Protein AF-B9G0U2-F1 (afdb_monomer)

Radius of gyration: 27.5 Å; Cα contacts (8 Å, |Δi|>4): 339; chains: 1; bounding box: 56×50×68 Å

Secondary structure (DSSP, 8-state):
----EEEEEEEEEEEEEE---TTT---SSS-----TT--EEEEEEE---SS-SEEEEEEEEEETTSPPPPPPPPEEEESS--EEEEEEEEEHHHIIIII-BTTEEEEEEEEEEEEEE--SS------------HHHHHHHHHHH-TT--EEEEETTEEEEE-HHHHHHH-HHHHHHHHSTTS-SS----EEEE-S--HHHHHHHHHHHHHS-PPP--TT-HHHHHHHHHHHHHHTT-

Nearest PDB structures (foldseek):
  8dwu-assembly1_A  TM=4.425E-01  e=3.456E-15  Homo sapiens
  8dwt-assembly1_B  TM=4.262E-01  e=6.321E-15  Homo sapiens
  8dwv-assembly1_E  TM=3.886E-01  e=3.671E-15  Homo sapiens
  8dws-assembly1_A  TM=3.844E-01  e=6.321E-15  Homo sapiens
  8h33-assembly1_B  TM=7.381E-01  e=9.567E-06  Homo sapiens

Solvent-accessible surface area (backbone atoms only — not comparable to full-atom values): 14081 Å² total; per-residue (Å²): 135,82,61,80,44,74,43,78,50,77,49,75,47,78,50,70,41,65,64,68,47,96,88,62,75,58,55,86,64,90,74,49,66,51,60,99,85,52,68,26,43,24,48,63,52,69,62,89,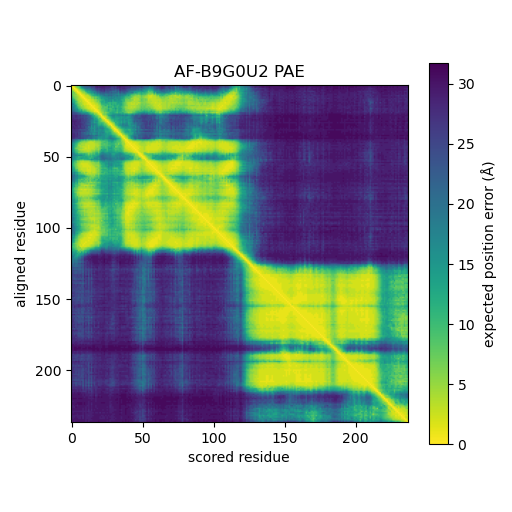64,92,84,58,75,66,46,43,32,25,42,29,49,25,48,52,97,50,76,63,50,71,75,48,6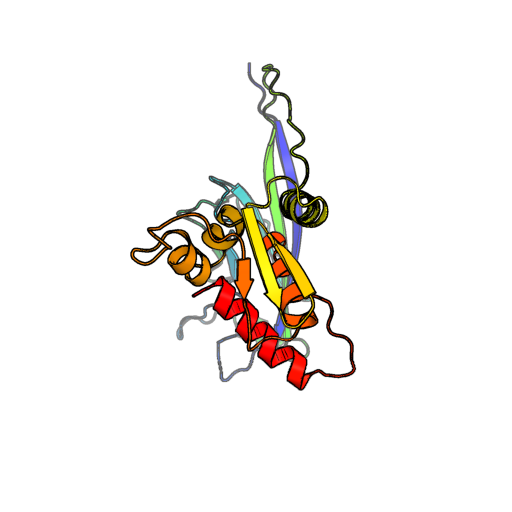9,76,41,73,34,25,86,89,42,38,67,52,70,35,75,72,64,42,50,45,71,54,43,65,75,73,34,49,56,94,50,24,44,41,40,37,39,43,37,40,34,61,41,79,44,83,65,58,102,62,93,69,74,81,71,81,76,73,77,93,52,63,41,59,53,38,43,50,43,54,74,67,49,69,80,46,66,33,32,36,36,26,83,93,46,76,45,64,37,41,61,68,61,46,29,75,40,10,48,53,46,24,42,58,70,71,31,99,79,21,74,89,76,72,84,76,40,68,44,81,42,87,92,52,56,57,73,57,50,51,43,41,53,47,24,68,44,44,78,46,75,76,81,84,64,97,83,47,72,74,67,56,52,55,57,53,51,51,43,53,43,55,45,68,78

Structure (mmCIF, N/CA/C/O backbone):
data_AF-B9G0U2-F1
#
_entry.id   AF-B9G0U2-F1
#
loop_
_atom_site.group_PDB
_atom_site.id
_atom_site.type_symbol
_atom_site.label_atom_id
_atom_site.label_alt_id
_atom_site.label_comp_id
_atom_site.label_asym_id
_atom_site.label_entity_id
_atom_site.label_seq_id
_atom_site.pdbx_PDB_ins_code
_atom_site.Cartn_x
_atom_site.Cartn_y
_atom_site.Cartn_z
_atom_site.occupancy
_atom_site.B_iso_or_equiv
_atom_site.auth_seq_id
_atom_site.auth_comp_id
_atom_site.auth_asym_id
_atom_site.auth_atom_id
_atom_site.pdbx_PDB_model_num
ATOM 1 N N . MET A 1 1 ? 14.220 25.661 31.077 1.00 32.50 1 MET A N 1
ATOM 2 C CA . MET A 1 1 ? 13.179 24.789 31.660 1.00 32.50 1 MET A CA 1
ATOM 3 C C . MET A 1 1 ? 12.309 24.313 30.510 1.00 32.50 1 MET A C 1
ATOM 5 O O . MET A 1 1 ? 11.662 25.145 29.893 1.00 32.50 1 MET A O 1
ATOM 9 N N . SER A 1 2 ? 12.423 23.039 30.129 1.00 34.69 2 SER A N 1
ATOM 10 C CA . SER A 1 2 ? 11.696 22.472 28.985 1.00 34.69 2 SER A CA 1
ATOM 11 C C . SER A 1 2 ? 10.289 22.098 29.443 1.00 34.69 2 SER A C 1
ATOM 13 O O . SER A 1 2 ? 10.142 21.243 30.313 1.00 34.69 2 SER A O 1
ATOM 15 N N . THR A 1 3 ? 9.263 22.767 28.926 1.00 41.44 3 THR A N 1
ATOM 16 C CA . THR A 1 3 ? 7.869 22.411 29.193 1.00 41.44 3 THR A CA 1
ATOM 17 C C . THR A 1 3 ? 7.425 21.406 28.134 1.00 41.44 3 THR A C 1
ATOM 19 O O . THR A 1 3 ? 7.101 21.768 27.006 1.00 41.44 3 THR A O 1
ATOM 22 N N . HIS A 1 4 ? 7.443 20.117 28.480 1.00 44.31 4 HIS A N 1
ATOM 23 C CA . HIS A 1 4 ? 6.823 19.085 27.650 1.00 44.31 4 HIS A CA 1
ATOM 24 C C . HIS A 1 4 ? 5.314 19.335 27.620 1.00 44.31 4 HIS A C 1
ATOM 26 O O . HIS A 1 4 ? 4.658 19.298 28.661 1.00 44.31 4 HIS A O 1
ATOM 32 N N . SER A 1 5 ? 4.769 19.618 26.439 1.00 51.50 5 SER A N 1
ATOM 33 C CA . SER A 1 5 ? 3.325 19.676 26.238 1.00 51.50 5 SER A CA 1
ATOM 34 C C . SER A 1 5 ? 2.882 18.349 25.630 1.00 51.50 5 SER A C 1
ATOM 36 O O . SER A 1 5 ? 3.479 17.859 24.674 1.00 51.50 5 SER A O 1
ATOM 38 N N . THR A 1 6 ? 1.876 17.725 26.229 1.00 62.97 6 THR A N 1
ATOM 39 C CA . THR A 1 6 ? 1.258 16.500 25.720 1.00 62.97 6 THR A CA 1
ATOM 40 C C . THR A 1 6 ? -0.147 16.836 25.245 1.00 62.97 6 THR A C 1
ATOM 42 O O . THR A 1 6 ? -0.883 17.553 25.921 1.00 62.97 6 THR A O 1
ATOM 45 N N . GLU A 1 7 ? -0.511 16.344 24.065 1.00 78.31 7 GLU A N 1
ATOM 46 C CA . GLU A 1 7 ? -1.864 16.437 23.523 1.00 78.31 7 GLU A CA 1
ATOM 47 C C . GLU A 1 7 ? -2.507 15.048 23.555 1.00 78.31 7 GLU A C 1
ATOM 49 O O . GLU A 1 7 ? -1.841 14.045 23.302 1.00 78.31 7 GLU A O 1
ATOM 54 N N . LEU A 1 8 ? -3.801 14.973 23.873 1.00 80.56 8 LEU A N 1
ATOM 55 C CA . LEU A 1 8 ? -4.559 13.725 23.820 1.00 80.56 8 LEU A CA 1
ATOM 56 C C . LEU A 1 8 ? -5.381 13.672 22.537 1.00 80.56 8 LEU A C 1
ATOM 58 O O . LEU A 1 8 ? -6.284 14.485 22.339 1.00 80.56 8 LEU A O 1
ATOM 62 N N . VAL A 1 9 ? -5.105 12.676 21.700 1.00 83.69 9 VAL A N 1
ATOM 63 C CA . VAL A 1 9 ? -5.902 12.382 20.507 1.00 83.69 9 VAL A CA 1
ATOM 64 C C . VAL A 1 9 ? -6.926 11.308 20.855 1.00 83.69 9 VAL A C 1
ATOM 66 O O . VAL A 1 9 ? -6.566 10.251 21.371 1.00 83.69 9 VAL A O 1
ATOM 69 N N . LYS A 1 10 ? -8.202 11.580 20.573 1.00 85.81 10 LYS A N 1
ATOM 70 C CA . LYS A 1 10 ? -9.321 10.666 20.836 1.00 85.81 10 LYS A CA 1
ATOM 71 C C . LYS A 1 10 ? -9.708 9.911 19.572 1.00 85.81 10 LYS A C 1
ATOM 73 O O . LYS A 1 10 ? -9.816 10.513 18.507 1.00 85.81 10 LYS A O 1
ATOM 78 N N . GLY A 1 11 ? -9.971 8.621 19.712 1.00 83.38 11 GLY A N 1
ATOM 79 C CA . GLY A 1 11 ? -10.574 7.777 18.687 1.00 83.38 11 GLY A CA 1
ATOM 80 C C . GLY A 1 11 ? -11.630 6.863 19.297 1.00 83.38 11 GLY A C 1
ATOM 81 O O . GLY A 1 11 ? -11.613 6.606 20.500 1.00 83.38 11 GLY A O 1
ATOM 82 N N . SER A 1 12 ? -12.547 6.372 18.470 1.00 83.44 12 SER A N 1
ATOM 83 C CA . SER A 1 12 ? -13.528 5.361 18.862 1.00 83.44 12 SER A CA 1
ATOM 84 C C . SER A 1 12 ? -13.627 4.320 17.755 1.00 83.44 12 SER A C 1
ATOM 86 O O . SER A 1 12 ? -13.602 4.677 16.577 1.00 83.44 12 SER A O 1
ATOM 88 N N . HIS A 1 13 ? -13.663 3.048 18.133 1.00 81.88 13 HIS A N 1
ATOM 89 C CA . HIS A 1 13 ? -13.805 1.915 17.225 1.00 81.88 13 HIS A CA 1
ATOM 90 C C . HIS A 1 13 ? -14.981 1.062 17.676 1.00 81.88 13 HIS A C 1
ATOM 92 O O . HIS A 1 13 ? -15.143 0.803 18.866 1.00 81.88 13 HIS A O 1
ATOM 98 N N . GLU A 1 14 ? -15.778 0.603 16.723 1.00 83.25 14 GLU A N 1
ATOM 99 C CA . GLU A 1 14 ? -16.877 -0.325 16.951 1.00 83.25 14 GLU A CA 1
ATOM 100 C C . GLU A 1 14 ? -16.588 -1.613 16.190 1.00 83.25 14 GLU A C 1
ATOM 102 O O . GLU A 1 14 ? -16.164 -1.578 15.033 1.00 83.25 14 GLU A O 1
ATOM 107 N N . PHE A 1 15 ? -16.808 -2.749 16.840 1.00 77.19 15 PHE A N 1
ATOM 108 C CA . PHE A 1 15 ? -16.766 -4.048 16.189 1.00 77.19 15 PHE A CA 1
ATOM 109 C C . PHE A 1 15 ? -17.916 -4.922 16.676 1.00 77.19 15 PHE A C 1
ATOM 111 O O . PHE A 1 15 ? -18.341 -4.839 17.828 1.00 77.19 15 PHE A O 1
ATOM 118 N N . THR A 1 16 ? -18.421 -5.767 15.781 1.00 77.56 16 THR A N 1
ATOM 119 C CA . THR A 1 16 ? -19.523 -6.685 16.070 1.00 77.56 16 THR A CA 1
ATOM 120 C C . THR A 1 16 ? -19.081 -8.108 15.784 1.00 77.56 16 THR A C 1
ATOM 122 O O . THR A 1 16 ? -18.629 -8.415 14.681 1.00 77.56 16 THR A O 1
ATOM 125 N N . VAL A 1 17 ? -19.225 -8.977 16.780 1.00 75.44 17 VAL A N 1
ATOM 126 C CA . VAL A 1 17 ? -19.021 -10.418 16.647 1.00 75.44 17 VAL A CA 1
ATOM 127 C C . VAL A 1 17 ? -20.383 -11.049 16.394 1.00 75.44 17 VAL A C 1
ATOM 129 O O . VAL A 1 17 ? -21.215 -11.106 17.297 1.00 75.44 17 VAL A O 1
ATOM 132 N N . ALA A 1 18 ? -20.618 -11.480 15.155 1.00 69.69 18 ALA A N 1
ATOM 133 C CA . ALA A 1 18 ? -21.840 -12.173 14.764 1.00 69.69 18 ALA A CA 1
ATOM 134 C C . ALA A 1 18 ? -21.711 -13.684 14.992 1.00 69.69 18 ALA A C 1
ATOM 136 O O . ALA A 1 18 ? -20.651 -14.263 14.739 1.00 69.69 18 ALA A O 1
ATOM 137 N N . GLY A 1 19 ? -22.798 -14.324 15.420 1.00 64.31 19 GLY A N 1
ATOM 138 C CA . GLY A 1 19 ? -22.833 -15.770 15.619 1.00 64.31 19 GLY A CA 1
ATOM 139 C C . GLY A 1 19 ? -22.091 -16.211 16.877 1.00 64.31 19 GLY A C 1
ATOM 140 O O . GLY A 1 19 ? -21.363 -17.208 16.833 1.00 64.31 19 GLY A O 1
ATOM 141 N N . TYR A 1 20 ? -22.227 -15.463 17.978 1.00 65.69 20 TYR A N 1
ATOM 142 C CA . TYR A 1 20 ? -21.654 -15.819 19.281 1.00 65.69 20 TYR A CA 1
ATOM 143 C C . TYR A 1 20 ? -22.416 -17.024 19.876 1.00 65.69 20 TYR A C 1
ATOM 145 O O . TYR A 1 20 ? -23.152 -16.925 20.848 1.00 65.69 20 TYR A O 1
ATOM 153 N N . SER A 1 21 ? -22.273 -18.193 19.242 1.00 52.66 21 SER A N 1
ATOM 154 C CA . SER A 1 21 ? -23.074 -19.384 19.529 1.00 52.66 21 SER A CA 1
ATOM 155 C C . SER A 1 21 ? -22.502 -20.222 20.680 1.00 52.66 21 SER A C 1
ATOM 157 O O . SER A 1 21 ? -21.318 -20.585 20.677 1.00 52.66 21 SER A O 1
ATOM 159 N N . LEU A 1 22 ? -23.400 -20.630 21.591 1.00 48.19 22 LEU A N 1
ATOM 160 C CA . LEU A 1 22 ? -23.216 -21.512 22.762 1.00 48.19 22 LEU A CA 1
ATOM 161 C C . LEU A 1 22 ? -22.364 -22.778 22.521 1.00 48.19 22 LEU A C 1
ATOM 163 O O . LEU A 1 22 ? -21.827 -23.345 23.469 1.00 48.19 22 LEU A O 1
ATOM 167 N N . GLN A 1 23 ? -22.230 -23.249 21.275 1.00 46.06 23 GLN A N 1
ATOM 168 C CA . GLN A 1 23 ? -21.490 -24.477 20.953 1.00 46.06 23 GLN A CA 1
ATOM 169 C C . GLN A 1 23 ? -20.036 -24.271 20.524 1.00 46.06 23 GLN A C 1
ATOM 171 O O . GLN A 1 23 ? -19.293 -25.250 20.478 1.00 46.06 23 GLN A O 1
ATOM 176 N N . LYS A 1 24 ? -19.613 -23.048 20.179 1.00 49.66 24 LYS A N 1
ATOM 177 C CA . LYS A 1 24 ? -18.297 -22.857 19.547 1.00 49.66 24 LYS A CA 1
ATOM 178 C C . LYS A 1 24 ? -17.281 -22.075 20.362 1.00 49.66 24 LYS A C 1
ATOM 180 O O . LYS A 1 24 ? -16.109 -22.225 20.041 1.00 49.66 24 LYS A O 1
ATOM 185 N N . ARG A 1 25 ? -17.679 -21.293 21.383 1.00 50.59 25 ARG A N 1
ATOM 186 C CA . ARG A 1 25 ? -16.778 -20.477 22.245 1.00 50.59 25 ARG A CA 1
ATOM 187 C C . ARG A 1 25 ? -15.641 -19.752 21.484 1.00 50.59 25 ARG A C 1
ATOM 189 O O . ARG A 1 25 ? -14.618 -19.411 22.055 1.00 50.59 25 ARG A O 1
ATOM 196 N N . ASN A 1 26 ? -15.825 -19.525 20.186 1.00 46.59 26 ASN A N 1
ATOM 197 C CA . ASN A 1 26 ? -14.850 -18.992 19.248 1.00 46.59 26 ASN A CA 1
ATOM 198 C C . ASN A 1 26 ? -15.639 -18.118 18.281 1.00 46.59 26 ASN A C 1
ATOM 200 O O . ASN A 1 26 ? -16.288 -18.621 17.361 1.00 46.59 26 ASN A O 1
ATOM 204 N N . GLY A 1 27 ? -15.605 -16.808 18.518 1.00 43.38 27 GLY A N 1
ATOM 205 C CA . GLY A 1 27 ? -16.010 -15.836 17.514 1.00 43.38 27 GLY A CA 1
ATOM 206 C C . GLY A 1 27 ? -14.967 -15.804 16.398 1.00 43.38 27 GLY A C 1
ATOM 207 O O . GLY A 1 27 ? -13.767 -15.717 16.655 1.00 43.38 27 GLY A O 1
ATOM 208 N N . THR A 1 28 ? -15.402 -15.903 15.146 1.00 35.72 28 THR A N 1
ATOM 209 C CA . THR A 1 28 ? -14.543 -15.653 13.984 1.00 35.72 28 THR A CA 1
ATOM 210 C C . THR A 1 28 ? -14.300 -14.149 13.840 1.00 35.72 28 THR A C 1
ATOM 212 O O . THR A 1 28 ? -15.222 -13.413 13.503 1.00 35.72 28 THR A O 1
ATOM 215 N N . GLY A 1 29 ? -13.058 -13.708 14.075 1.00 41.84 29 GLY A N 1
ATOM 216 C CA . GLY A 1 29 ? -12.606 -12.315 13.924 1.00 41.84 29 GLY A CA 1
ATOM 217 C C . GLY A 1 29 ? -11.961 -11.749 15.197 1.00 41.84 29 GLY A C 1
ATOM 218 O O . GLY A 1 29 ? -12.357 -12.127 16.291 1.00 41.84 29 GLY A O 1
ATOM 219 N N . HIS A 1 30 ? -10.934 -10.901 15.020 1.00 38.81 30 HIS A N 1
ATOM 220 C CA . HIS A 1 30 ? -10.095 -10.215 16.028 1.00 38.81 30 HIS A CA 1
ATOM 221 C C . HIS A 1 30 ? -10.324 -10.631 17.503 1.00 38.81 30 HIS A C 1
ATOM 223 O O . HIS A 1 30 ? -11.176 -10.109 18.210 1.00 38.81 30 HIS A O 1
ATOM 229 N N . PHE A 1 31 ? -9.516 -11.618 17.900 1.00 41.19 31 PHE A N 1
ATOM 230 C CA . PHE A 1 31 ? -9.420 -12.386 19.146 1.00 41.19 31 PHE A CA 1
ATOM 231 C C . PHE A 1 31 ? -10.201 -11.910 20.391 1.00 41.19 31 PHE A C 1
ATOM 233 O O . PHE A 1 31 ? -9.720 -11.098 21.180 1.00 41.19 31 PHE A O 1
ATOM 240 N N . VAL A 1 32 ? -11.312 -12.596 20.674 1.00 45.38 32 VAL A N 1
ATOM 241 C CA . VAL A 1 32 ? -11.760 -12.898 22.045 1.00 45.38 32 VAL A CA 1
ATOM 242 C C . VAL A 1 32 ? -11.302 -14.327 22.341 1.00 45.38 32 VAL A C 1
ATOM 244 O O . VAL A 1 32 ? -11.826 -15.264 21.743 1.00 45.38 32 VAL A O 1
ATOM 247 N N . SER A 1 33 ? -10.295 -14.518 23.201 1.00 43.94 33 SER A N 1
ATOM 248 C CA . SER A 1 33 ? -9.899 -15.860 23.646 1.00 43.94 33 SER A CA 1
ATOM 249 C C . SER A 1 33 ? -10.574 -16.184 24.977 1.00 43.94 33 SER A C 1
ATOM 251 O O . SER A 1 33 ? -10.431 -15.461 25.961 1.00 43.94 33 SER A O 1
ATOM 253 N N . THR A 1 34 ? -11.334 -17.274 25.007 1.00 46.56 34 THR A N 1
ATOM 254 C CA . THR A 1 34 ? -11.798 -17.902 26.248 1.00 46.56 34 THR A CA 1
ATOM 255 C C . THR A 1 34 ? -11.019 -19.198 26.411 1.00 46.56 34 THR A C 1
ATOM 257 O O . THR A 1 34 ? -11.161 -20.099 25.581 1.00 46.56 34 THR A O 1
ATOM 260 N N . LYS A 1 35 ? -10.177 -19.322 27.444 1.00 46.25 35 LYS A N 1
ATOM 261 C CA . LYS A 1 35 ? -9.690 -20.654 27.838 1.00 46.25 35 LYS A CA 1
ATOM 262 C C . LYS A 1 35 ? -10.882 -21.447 28.375 1.00 46.25 35 LYS A C 1
ATOM 264 O O . LYS A 1 35 ? -11.766 -20.871 28.994 1.00 46.25 35 LYS A O 1
ATOM 269 N N . GLU A 1 36 ? -10.926 -22.755 28.135 1.00 49.94 36 GLU A N 1
ATOM 270 C CA . GLU A 1 36 ? -12.110 -23.607 28.368 1.00 49.94 36 GLU A CA 1
ATOM 271 C C . GLU A 1 36 ? -12.646 -23.618 29.820 1.00 49.94 36 GLU A C 1
ATOM 273 O O . GLU A 1 36 ? -13.788 -24.028 30.045 1.00 49.94 36 GLU A O 1
ATOM 278 N N . GLU A 1 37 ? -11.877 -23.092 30.779 1.00 51.56 37 GLU A N 1
ATOM 279 C CA . GLU A 1 37 ? -12.230 -22.943 32.199 1.00 51.56 37 GLU A CA 1
ATOM 280 C C . GLU A 1 37 ? -12.612 -21.502 32.613 1.00 51.56 37 GLU A C 1
ATOM 282 O O . GLU A 1 37 ? -13.029 -21.265 33.750 1.00 51.56 37 GLU A O 1
ATOM 287 N N . GLU A 1 38 ? -12.491 -20.514 31.722 1.00 55.72 38 GLU A N 1
ATOM 288 C CA . GLU A 1 38 ? -12.748 -19.106 32.032 1.00 55.72 38 GLU A CA 1
ATOM 289 C C . GLU A 1 38 ? -14.214 -18.741 31.766 1.00 55.72 38 GLU A C 1
ATOM 291 O O . GLU A 1 38 ? -14.654 -18.600 30.631 1.00 55.72 38 GLU A O 1
ATOM 296 N N . ARG A 1 39 ? -14.977 -18.517 32.846 1.00 72.31 39 ARG A N 1
ATOM 297 C CA . ARG A 1 39 ? -16.360 -17.989 32.814 1.00 72.31 39 ARG A CA 1
ATOM 298 C C . ARG A 1 39 ? -16.464 -16.517 32.388 1.00 72.31 39 ARG A C 1
ATOM 300 O O . ARG A 1 39 ? -17.491 -15.886 32.611 1.00 72.31 39 ARG A O 1
ATOM 307 N N . HIS A 1 40 ? -15.390 -15.946 31.853 1.00 77.69 40 HIS A N 1
ATOM 308 C CA . HIS A 1 40 ? -15.301 -14.528 31.538 1.00 77.69 40 HIS A CA 1
ATOM 309 C C . HIS A 1 40 ? -14.901 -14.325 30.080 1.00 77.69 40 HIS A C 1
ATOM 311 O O . HIS A 1 40 ? -14.068 -15.049 29.541 1.00 77.69 40 HIS A O 1
ATOM 317 N N . VAL A 1 41 ? -15.459 -13.287 29.473 1.00 78.19 41 VAL A 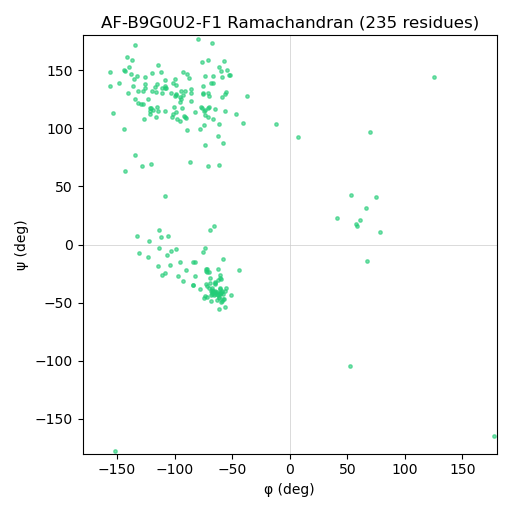N 1
ATOM 318 C CA . VAL A 1 41 ? -15.002 -12.727 28.208 1.00 78.19 41 VAL A CA 1
ATOM 319 C C . VAL A 1 41 ? -13.723 -11.930 28.465 1.00 78.19 41 VAL A C 1
ATOM 321 O O . VAL A 1 41 ? -13.677 -11.086 29.365 1.00 78.19 41 VAL A O 1
ATOM 324 N N . SER A 1 42 ? -12.691 -12.198 27.666 1.00 81.56 42 SER A N 1
ATOM 325 C CA . SER A 1 42 ? -11.453 -11.416 27.625 1.00 81.56 42 SER A CA 1
ATOM 326 C C . SER A 1 42 ? -11.469 -10.449 26.447 1.00 81.56 42 SER A C 1
ATOM 328 O O . SER A 1 42 ? -11.933 -10.803 25.365 1.00 81.56 42 SER A O 1
ATOM 330 N N . VAL A 1 43 ? -10.926 -9.245 26.625 1.00 81.44 43 VAL A N 1
ATOM 331 C CA . VAL A 1 43 ? -10.902 -8.215 25.574 1.00 81.44 43 VAL A CA 1
ATOM 332 C C . VAL A 1 43 ? -9.571 -7.480 25.603 1.00 81.44 43 VAL A C 1
ATOM 334 O O . VAL A 1 43 ? -9.155 -6.996 26.657 1.00 81.44 43 VAL A O 1
ATOM 337 N N . PHE A 1 44 ? -8.927 -7.353 24.442 1.00 84.06 44 PHE A N 1
ATOM 338 C CA . PHE A 1 44 ? -7.634 -6.690 24.293 1.00 84.06 44 PHE A CA 1
ATOM 339 C C . PHE A 1 44 ? -7.635 -5.709 23.120 1.00 84.06 44 PHE A C 1
ATOM 341 O O . PHE A 1 44 ? -8.255 -5.950 22.089 1.00 84.06 44 PHE A O 1
ATOM 348 N N . LEU A 1 45 ? -6.912 -4.604 23.289 1.00 86.25 45 LEU A N 1
ATOM 349 C CA . LEU A 1 45 ? -6.532 -3.690 22.221 1.00 86.25 45 LEU A CA 1
ATOM 350 C C . LEU A 1 45 ? -5.135 -4.080 21.729 1.00 86.25 45 LEU A C 1
ATOM 352 O O . LEU A 1 45 ? -4.228 -4.260 22.544 1.00 86.25 45 LEU A O 1
ATOM 356 N N . GLU A 1 46 ? -4.960 -4.186 20.414 1.00 85.56 46 GLU A N 1
ATOM 357 C CA . GLU A 1 46 ? -3.686 -4.523 19.775 1.00 85.56 46 GLU A CA 1
ATOM 358 C C . GLU A 1 46 ? -3.161 -3.359 18.927 1.00 85.56 46 GLU A C 1
ATOM 360 O O . GLU A 1 46 ? -3.901 -2.716 18.179 1.00 85.56 46 GLU A O 1
ATOM 365 N N . LEU A 1 47 ? -1.855 -3.108 19.009 1.00 81.50 47 LEU A N 1
ATOM 366 C CA . LEU A 1 47 ? -1.157 -2.187 18.123 1.00 81.50 47 LEU A CA 1
ATOM 367 C C . LEU A 1 47 ? -0.977 -2.822 16.735 1.00 81.50 47 LEU A C 1
ATOM 369 O O . LEU A 1 47 ? -0.071 -3.625 16.521 1.00 81.50 47 LEU A O 1
ATOM 373 N N . GLY A 1 48 ? -1.794 -2.401 15.767 1.00 75.62 48 GLY A N 1
ATOM 374 C CA . GLY A 1 48 ? -1.743 -2.903 14.385 1.00 75.62 48 GLY A CA 1
ATOM 375 C C . GLY A 1 48 ? -0.564 -2.405 13.532 1.00 75.62 48 GLY A C 1
ATOM 376 O O 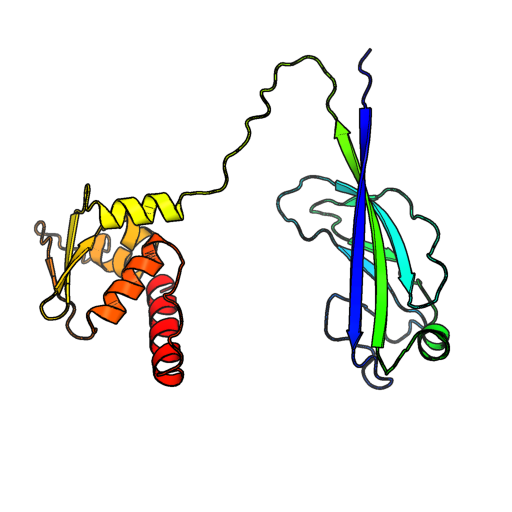. GLY A 1 48 ? -0.432 -2.804 12.380 1.00 75.62 48 GLY A O 1
ATOM 377 N N . SER A 1 49 ? 0.291 -1.524 14.060 1.00 71.44 49 SER A N 1
ATOM 378 C CA . SER A 1 49 ? 1.426 -0.952 13.325 1.00 71.44 49 SER A CA 1
ATOM 379 C C . SER A 1 49 ? 2.750 -1.621 13.699 1.00 71.44 49 SER A C 1
ATOM 381 O O . SER A 1 49 ? 3.028 -1.860 14.871 1.00 71.44 49 SER A O 1
ATOM 383 N N . THR A 1 50 ? 3.602 -1.874 12.703 1.00 62.53 50 THR A N 1
ATOM 384 C CA . THR A 1 50 ? 4.963 -2.415 12.882 1.00 62.53 50 THR A CA 1
ATOM 385 C C . THR A 1 50 ? 6.058 -1.348 12.839 1.00 62.53 50 THR A C 1
ATOM 387 O O . THR A 1 50 ? 7.225 -1.671 13.039 1.00 62.53 50 THR A O 1
ATOM 390 N N . VAL A 1 51 ? 5.701 -0.089 12.570 1.00 63.31 51 VAL A N 1
ATOM 391 C CA . VAL A 1 51 ? 6.659 1.009 12.336 1.00 63.31 51 VAL A CA 1
ATOM 392 C C . VAL A 1 51 ? 6.755 2.003 13.491 1.00 63.31 51 VAL A C 1
ATOM 394 O O . VAL A 1 51 ? 7.628 2.866 13.477 1.00 63.31 51 VAL A O 1
ATOM 397 N N . VAL A 1 52 ? 5.875 1.910 14.490 1.00 65.25 52 VAL A N 1
ATOM 398 C CA . VAL A 1 52 ? 5.907 2.810 15.648 1.00 65.25 52 VAL A CA 1
ATOM 399 C C . VAL A 1 52 ? 6.705 2.169 16.778 1.00 65.25 52 VAL A C 1
ATOM 401 O O . VAL A 1 52 ? 6.401 1.059 17.206 1.00 65.25 52 VAL A O 1
ATOM 404 N N . GLU A 1 53 ? 7.721 2.883 17.267 1.00 71.19 53 GLU A N 1
ATOM 405 C CA . GLU A 1 53 ? 8.607 2.411 18.340 1.00 71.19 53 GLU A CA 1
ATOM 406 C C . GLU A 1 53 ? 7.863 2.291 19.683 1.00 71.19 53 GLU A C 1
ATOM 408 O O . GLU A 1 53 ? 8.029 1.307 20.408 1.00 71.19 53 GLU A O 1
ATOM 413 N N . LYS A 1 54 ? 6.998 3.272 19.985 1.00 84.56 54 LYS A N 1
ATOM 414 C CA . LYS A 1 54 ? 6.191 3.340 21.208 1.00 84.56 54 LYS A CA 1
ATOM 415 C C . LYS A 1 54 ? 4.938 4.203 21.017 1.00 84.56 54 LYS A C 1
ATOM 417 O O . LYS A 1 54 ? 5.025 5.308 20.485 1.00 84.56 54 LYS A O 1
ATOM 422 N N . VAL A 1 55 ? 3.794 3.735 21.513 1.00 86.75 55 VAL A N 1
ATOM 423 C CA . VAL A 1 55 ? 2.543 4.505 21.629 1.00 86.75 55 VAL A CA 1
ATOM 424 C C . VAL A 1 55 ? 2.044 4.420 23.065 1.00 86.75 55 VAL A C 1
ATOM 426 O O . VAL A 1 55 ? 1.751 3.331 23.541 1.00 86.75 55 VAL A O 1
ATOM 429 N N . THR A 1 56 ? 1.901 5.552 23.749 1.00 90.25 56 THR A N 1
ATOM 430 C CA . THR A 1 56 ? 1.272 5.592 25.076 1.00 90.25 56 THR A CA 1
ATOM 431 C C . THR A 1 56 ? -0.211 5.895 24.911 1.00 90.25 56 THR A C 1
ATOM 433 O O . THR A 1 56 ? -0.576 6.960 24.410 1.00 90.25 56 THR A O 1
ATOM 436 N N . ALA A 1 57 ? -1.080 4.973 25.317 1.00 91.00 57 ALA A N 1
ATOM 437 C CA . ALA A 1 57 ? -2.523 5.130 25.166 1.00 91.00 57 ALA A CA 1
ATOM 438 C C . ALA A 1 57 ? -3.296 4.536 26.343 1.00 91.00 57 ALA A C 1
ATOM 440 O O . ALA A 1 57 ? -2.873 3.555 26.954 1.00 91.00 57 ALA A O 1
ATOM 441 N N . ARG A 1 58 ? -4.459 5.113 26.639 1.00 92.44 58 ARG A N 1
ATOM 442 C CA . ARG A 1 58 ? -5.473 4.499 27.503 1.00 92.44 58 ARG A CA 1
ATOM 443 C C . ARG A 1 58 ? -6.718 4.192 26.694 1.00 92.44 58 ARG A C 1
ATOM 445 O O . ARG A 1 58 ? -7.003 4.857 25.701 1.00 92.44 58 ARG A O 1
ATOM 452 N N . PHE A 1 59 ? -7.479 3.211 27.144 1.00 91.06 59 PHE A N 1
ATOM 453 C CA . PHE A 1 59 ? -8.695 2.783 26.472 1.00 91.06 59 PHE A CA 1
ATOM 454 C C . PHE A 1 59 ? -9.778 2.432 27.487 1.00 91.06 59 PHE A C 1
ATOM 456 O O . PHE A 1 59 ? -9.506 2.197 28.671 1.00 91.06 59 PHE A O 1
ATOM 463 N N . ARG A 1 60 ? -11.020 2.403 27.018 1.00 90.31 60 ARG A N 1
ATOM 464 C CA . ARG A 1 60 ? -12.161 1.825 27.728 1.00 90.31 60 ARG A CA 1
ATOM 465 C C . ARG A 1 60 ? -13.038 1.075 26.745 1.00 90.31 60 ARG A C 1
ATOM 467 O O . ARG A 1 60 ? -13.102 1.439 25.571 1.00 90.31 60 ARG A O 1
ATOM 474 N N . PHE A 1 61 ? -13.737 0.071 27.250 1.00 87.06 61 PHE A N 1
ATOM 475 C CA . PHE A 1 61 ? -14.665 -0.715 26.456 1.00 87.06 61 PHE A CA 1
ATOM 476 C C . PHE A 1 61 ? -16.097 -0.455 26.909 1.00 87.06 61 PHE A C 1
ATOM 478 O O . PHE A 1 61 ? -16.367 -0.194 28.083 1.00 87.06 61 PHE A O 1
ATOM 485 N N . ARG A 1 62 ? -17.028 -0.533 25.967 1.00 86.62 62 ARG A N 1
ATOM 486 C CA . ARG A 1 62 ? -18.462 -0.543 26.225 1.00 86.62 62 ARG A CA 1
ATOM 487 C C . ARG A 1 62 ? -19.073 -1.685 25.433 1.00 86.62 62 ARG A C 1
ATOM 489 O O . ARG A 1 62 ? -18.805 -1.814 24.243 1.00 86.62 62 ARG A O 1
ATOM 496 N N . VAL A 1 63 ? -19.900 -2.478 26.096 1.00 85.69 63 VAL A N 1
ATOM 497 C CA . VAL A 1 63 ? -20.755 -3.463 25.436 1.00 85.69 63 VAL A CA 1
ATOM 498 C C . VAL A 1 63 ? -22.103 -2.813 25.156 1.00 85.69 63 VAL A C 1
ATOM 500 O O . VAL A 1 63 ? -22.512 -1.912 25.886 1.00 85.69 63 VAL A O 1
ATOM 503 N N . ASN A 1 64 ? -22.755 -3.213 24.073 1.00 81.44 64 ASN A N 1
ATOM 504 C CA . ASN A 1 64 ? -24.054 -2.708 23.641 1.00 81.44 64 ASN A CA 1
ATOM 505 C C . ASN A 1 64 ? -25.027 -2.400 24.799 1.00 81.44 64 ASN A C 1
ATOM 507 O O . ASN A 1 64 ? -25.226 -3.232 25.672 1.00 81.44 64 ASN A O 1
ATOM 511 N N . GLY A 1 65 ? -25.611 -1.199 24.840 1.00 69.94 65 GLY A N 1
ATOM 512 C CA . GLY A 1 65 ? -26.546 -0.784 25.901 1.00 69.94 65 GLY A CA 1
ATOM 513 C C . GLY A 1 65 ? -25.950 -0.630 27.314 1.00 69.94 65 GLY A C 1
ATOM 514 O O . GLY A 1 65 ? -26.570 0.013 28.160 1.00 69.94 65 GLY A O 1
ATOM 515 N N . ALA A 1 66 ? -24.743 -1.144 27.574 1.00 76.94 66 ALA A N 1
ATOM 516 C CA . ALA A 1 66 ? -24.066 -1.042 28.859 1.00 76.94 66 ALA A CA 1
ATOM 517 C C . ALA A 1 66 ? -23.476 0.356 29.087 1.00 76.94 66 ALA A C 1
ATOM 519 O O . ALA A 1 66 ? -23.111 1.091 28.161 1.00 76.94 66 ALA A O 1
ATOM 520 N N . THR A 1 67 ? -23.275 0.698 30.359 1.00 75.56 67 THR A N 1
ATOM 521 C CA . THR A 1 67 ? -22.429 1.845 30.709 1.00 75.56 67 THR A CA 1
ATOM 522 C C . THR A 1 67 ? -20.984 1.528 30.311 1.00 75.56 67 THR A C 1
ATOM 524 O O . THR A 1 67 ? -20.518 0.406 30.489 1.00 75.56 67 THR A O 1
ATOM 527 N N . ALA A 1 68 ? -20.259 2.504 29.750 1.00 74.69 68 ALA A N 1
ATOM 528 C CA . ALA A 1 68 ? -18.841 2.298 29.441 1.00 74.69 68 ALA A CA 1
ATOM 529 C C . ALA A 1 68 ? -18.056 1.951 30.710 1.00 74.69 68 ALA A C 1
ATOM 531 O O . ALA A 1 68 ? -18.308 2.535 31.767 1.00 74.69 68 ALA A O 1
ATOM 532 N N . SER A 1 69 ? -17.053 1.078 30.580 1.00 80.38 69 SER A N 1
ATOM 533 C CA . SER A 1 69 ? -16.096 0.849 31.657 1.00 80.38 69 SER A CA 1
ATOM 534 C C . SER A 1 69 ? -15.415 2.163 32.046 1.00 80.38 69 SER A C 1
ATOM 536 O O . SER A 1 69 ? -15.319 3.112 31.254 1.00 80.38 69 SER A O 1
ATOM 538 N N . SER A 1 70 ? -14.875 2.215 33.263 1.00 84.62 70 SER A N 1
ATOM 539 C CA . SER A 1 70 ? -13.944 3.280 33.619 1.00 84.62 70 SER A CA 1
ATOM 540 C C . SER A 1 70 ? -12.788 3.323 32.618 1.00 84.62 70 SER A C 1
ATOM 542 O O . SER A 1 70 ? -12.400 2.299 32.045 1.00 84.62 70 SER A O 1
ATOM 544 N N . TRP A 1 71 ? -12.229 4.515 32.416 1.00 87.38 71 TRP A N 1
ATOM 545 C CA . TRP A 1 71 ? -10.978 4.653 31.682 1.00 87.38 71 TRP A CA 1
ATOM 546 C C . TRP A 1 71 ? -9.895 3.793 32.327 1.00 87.38 71 TRP A C 1
ATOM 548 O O . TRP A 1 71 ? -9.687 3.864 33.539 1.00 87.38 71 TRP A O 1
ATOM 558 N N . GLY A 1 72 ? -9.217 2.992 31.505 1.00 85.38 72 GLY A N 1
ATOM 559 C CA . GLY A 1 72 ? -8.022 2.276 31.922 1.00 85.38 72 GLY A CA 1
ATOM 560 C C . GLY A 1 72 ? -6.855 3.224 32.200 1.00 85.38 72 GLY A C 1
ATOM 561 O O . GLY A 1 72 ? -6.912 4.433 31.943 1.00 85.38 72 GLY A O 1
ATOM 562 N N . GLN A 1 73 ? -5.767 2.654 32.709 1.00 89.06 73 GLN A N 1
ATOM 563 C CA . GLN A 1 73 ? -4.498 3.367 32.829 1.00 89.06 73 GLN A CA 1
ATOM 564 C C . GLN A 1 73 ? -3.874 3.592 31.446 1.00 89.06 73 GLN A C 1
ATOM 566 O O . GLN A 1 73 ? -4.203 2.902 30.478 1.00 89.06 73 GLN A O 1
ATOM 571 N N . PHE A 1 74 ? -2.978 4.575 31.355 1.00 88.06 74 PHE A N 1
ATOM 572 C CA . PHE A 1 74 ? -2.128 4.716 30.180 1.00 88.06 74 PHE A CA 1
ATOM 573 C C . PHE A 1 74 ? -1.123 3.571 30.156 1.00 88.06 74 PHE A C 1
ATOM 575 O O . PHE A 1 74 ? -0.420 3.341 31.136 1.00 88.06 74 PHE A O 1
ATOM 582 N N . ASN A 1 75 ? -1.068 2.877 29.028 1.00 89.69 75 ASN A N 1
ATOM 583 C CA . ASN A 1 75 ? -0.148 1.785 28.779 1.00 89.69 75 ASN A CA 1
ATOM 584 C C . ASN A 1 75 ? 0.737 2.118 27.583 1.00 89.69 75 ASN A C 1
ATOM 586 O O . ASN A 1 75 ? 0.302 2.776 26.635 1.00 89.69 75 ASN A O 1
ATOM 590 N N . ASP A 1 76 ? 1.966 1.619 27.628 1.00 89.75 76 ASP A N 1
ATOM 591 C CA . ASP A 1 76 ? 2.923 1.741 26.541 1.00 89.75 76 ASP A CA 1
ATOM 592 C C . ASP A 1 76 ? 2.805 0.524 25.620 1.00 89.75 76 ASP A C 1
ATOM 594 O O . ASP A 1 76 ? 3.145 -0.602 25.985 1.00 89.75 76 ASP A O 1
ATOM 598 N N . PHE A 1 77 ? 2.301 0.754 24.413 1.00 86.81 77 PHE A N 1
ATOM 599 C CA . PHE A 1 77 ? 2.285 -0.213 23.327 1.00 86.81 77 PHE A CA 1
ATOM 600 C C . PHE A 1 77 ? 3.618 -0.133 22.587 1.00 86.81 77 PHE A C 1
ATOM 602 O O . PHE A 1 77 ? 4.004 0.934 22.103 1.00 86.81 77 PHE A O 1
ATOM 609 N N . THR A 1 78 ? 4.321 -1.255 22.491 1.00 86.00 78 THR A N 1
ATOM 610 C CA . THR A 1 78 ? 5.627 -1.362 21.823 1.00 86.00 78 THR A CA 1
ATOM 611 C C . THR A 1 78 ? 5.654 -2.589 20.919 1.00 86.00 78 THR A C 1
ATOM 613 O O . THR A 1 78 ? 4.771 -3.443 20.982 1.00 86.00 78 THR A O 1
ATOM 616 N N . LEU A 1 79 ? 6.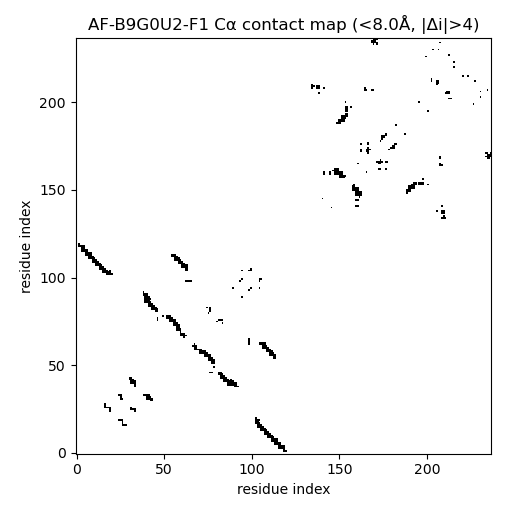705 -2.736 20.109 1.00 79.62 79 LEU A N 1
ATOM 617 C CA . LEU A 1 79 ? 6.893 -3.943 19.295 1.00 79.62 79 LEU A CA 1
ATOM 618 C C . LEU A 1 79 ? 7.019 -5.231 20.129 1.00 79.62 79 LEU A C 1
ATOM 620 O O . LEU A 1 79 ? 6.681 -6.299 19.622 1.00 79.62 79 LEU A O 1
ATOM 624 N N . SER A 1 80 ? 7.477 -5.135 21.383 1.00 82.00 80 SER A N 1
ATOM 625 C CA . SER A 1 80 ? 7.579 -6.261 22.322 1.00 82.00 80 SER A CA 1
ATOM 626 C C . SER A 1 80 ? 6.325 -6.466 23.179 1.00 82.00 80 SER A C 1
ATOM 628 O O . SER A 1 80 ? 6.109 -7.570 23.667 1.00 82.00 80 SER A O 1
ATOM 630 N N . SER A 1 81 ? 5.489 -5.437 23.344 1.00 83.50 81 SER A N 1
ATOM 631 C CA . SER A 1 81 ? 4.250 -5.474 24.128 1.00 83.50 81 SER A CA 1
ATOM 632 C C . SER A 1 81 ? 3.122 -4.807 23.345 1.00 83.50 81 SER A C 1
ATOM 634 O O . SER A 1 81 ? 2.764 -3.650 23.581 1.00 83.50 81 SER A O 1
ATOM 636 N N . LYS A 1 82 ? 2.593 -5.538 22.359 1.00 83.81 82 LYS A N 1
ATOM 637 C CA . LYS A 1 82 ? 1.623 -5.012 21.386 1.00 83.81 82 LYS A CA 1
ATOM 638 C C . LYS A 1 82 ? 0.181 -4.998 21.882 1.00 83.81 82 LYS A C 1
ATOM 640 O O . LYS A 1 82 ? -0.645 -4.342 21.259 1.00 83.81 82 LYS A O 1
ATOM 645 N N . THR A 1 83 ? -0.131 -5.711 22.962 1.00 85.81 83 THR A N 1
ATOM 646 C CA . THR A 1 83 ? -1.511 -5.952 23.404 1.00 85.81 83 THR A CA 1
ATOM 647 C C . THR A 1 83 ? -1.714 -5.570 24.861 1.00 85.81 83 THR A C 1
ATOM 649 O O . THR A 1 83 ? -0.960 -6.018 25.724 1.00 85.81 83 THR A O 1
ATOM 652 N N . TRP A 1 84 ? -2.778 -4.820 25.142 1.00 88.19 84 TRP A N 1
ATOM 653 C CA . TRP A 1 84 ? -3.214 -4.473 26.498 1.00 88.19 84 TRP A CA 1
ATOM 654 C C . TRP A 1 84 ? -4.726 -4.650 26.619 1.00 88.19 84 TRP A C 1
ATOM 656 O O . TRP A 1 84 ? -5.461 -4.358 25.680 1.00 88.19 84 TRP A O 1
ATOM 666 N N . GLY A 1 85 ? -5.215 -5.129 27.763 1.00 87.56 85 GLY A N 1
ATOM 667 C CA . GLY A 1 85 ? -6.634 -5.442 27.911 1.00 87.56 85 GLY A CA 1
ATOM 668 C C . GLY A 1 85 ? -7.012 -6.039 29.256 1.00 87.56 85 GLY A C 1
ATOM 669 O O . GLY A 1 85 ? -6.248 -5.972 30.218 1.00 87.56 85 GLY A O 1
ATOM 670 N N . TYR A 1 86 ? -8.204 -6.625 29.303 1.00 84.00 86 TYR A N 1
ATOM 671 C CA . TYR A 1 86 ? -8.790 -7.228 30.492 1.00 84.00 86 TYR A CA 1
ATOM 672 C C . TYR A 1 86 ? -9.064 -8.706 30.236 1.00 84.00 86 TYR A C 1
ATOM 674 O O . TYR A 1 86 ? -9.895 -9.057 29.402 1.00 84.00 86 TYR A O 1
ATOM 682 N N . GLN A 1 87 ? -8.397 -9.569 31.000 1.00 80.44 87 GLN A N 1
ATOM 683 C CA . GLN A 1 87 ? -8.614 -11.019 30.949 1.00 80.44 87 GLN A CA 1
ATOM 684 C C . GLN A 1 87 ? -9.955 -11.441 31.581 1.00 80.44 87 GLN A C 1
ATOM 686 O O . GLN A 1 87 ? -10.491 -12.502 31.302 1.00 80.44 87 GLN A O 1
ATOM 691 N N . LYS A 1 88 ? -10.516 -10.617 32.470 1.00 83.31 88 LYS A N 1
ATOM 692 C CA . LYS A 1 88 ? -11.822 -10.860 33.096 1.00 83.31 88 LYS A CA 1
ATOM 693 C C . LYS A 1 88 ? -12.690 -9.628 32.921 1.00 83.31 88 LYS A C 1
ATOM 695 O O . LYS A 1 88 ? -12.924 -8.895 33.875 1.00 83.31 88 LYS A O 1
ATOM 700 N N . PHE A 1 89 ? -13.060 -9.346 31.675 1.00 83.56 89 PHE A N 1
ATOM 701 C CA . PHE A 1 89 ? -13.805 -8.135 31.348 1.00 83.56 89 PHE A CA 1
ATOM 702 C C . PHE A 1 89 ? -15.269 -8.230 31.792 1.00 83.56 89 PHE A C 1
ATOM 704 O O . PHE A 1 89 ? -15.778 -7.298 32.409 1.00 83.56 89 PHE A O 1
ATOM 711 N N . MET A 1 90 ? -15.932 -9.351 31.504 1.00 82.94 90 MET A N 1
ATOM 712 C CA . MET A 1 90 ? -17.337 -9.572 31.854 1.00 82.94 90 MET A CA 1
ATOM 713 C C . MET A 1 90 ? -17.639 -11.066 31.948 1.00 82.94 90 MET A C 1
ATOM 715 O O . MET A 1 90 ? -17.022 -11.848 31.230 1.00 82.94 90 MET A O 1
ATOM 719 N N . GLU A 1 91 ? -18.567 -11.471 32.811 1.00 84.12 91 GLU A N 1
ATOM 720 C CA . GLU A 1 91 ? -19.018 -12.863 32.870 1.00 84.12 91 GLU A CA 1
ATOM 721 C C . GLU A 1 91 ? -19.799 -13.242 31.608 1.00 84.12 91 GLU A C 1
ATOM 723 O O . GLU A 1 91 ? -20.599 -12.458 31.094 1.00 84.12 91 GLU A O 1
ATOM 728 N N . ILE A 1 92 ? -19.560 -14.454 31.106 1.00 80.62 92 ILE A N 1
ATOM 729 C CA . ILE A 1 92 ? -20.192 -14.949 29.875 1.00 80.62 92 ILE A CA 1
ATOM 730 C C . ILE A 1 92 ? -21.716 -14.994 30.032 1.00 80.62 92 ILE A C 1
ATOM 732 O O . ILE A 1 92 ? -22.425 -14.539 29.144 1.00 80.62 92 ILE A O 1
ATOM 736 N N . GLU A 1 93 ? -22.220 -15.450 31.182 1.00 82.44 93 GLU A N 1
ATOM 737 C CA . GLU A 1 93 ? -23.664 -15.530 31.451 1.00 82.44 93 GLU A CA 1
ATOM 738 C C . GLU A 1 93 ? -24.343 -14.150 31.380 1.00 82.44 93 GLU A C 1
ATOM 740 O O . GLU A 1 93 ? -25.447 -14.016 30.848 1.00 82.44 93 GLU A O 1
ATOM 745 N N . THR A 1 94 ? -23.670 -13.098 31.858 1.00 84.38 94 THR A N 1
ATOM 746 C CA . THR A 1 94 ? -24.152 -11.714 31.736 1.00 84.38 94 THR A CA 1
ATOM 747 C C . THR A 1 94 ? -24.137 -11.245 30.283 1.00 84.38 94 THR A C 1
ATOM 749 O O . THR A 1 94 ? -25.100 -10.639 29.824 1.00 84.38 94 THR A O 1
ATOM 752 N N . VAL A 1 95 ? -23.075 -11.551 29.528 1.00 82.56 95 VAL A N 1
ATOM 753 C CA . VAL A 1 95 ? -23.007 -11.239 28.089 1.00 82.56 95 VAL A CA 1
ATOM 754 C C . VAL A 1 95 ? -24.164 -11.886 27.336 1.00 82.56 95 VAL A C 1
ATOM 756 O O . VAL A 1 95 ? -24.844 -11.212 26.563 1.00 82.56 95 VAL A O 1
ATOM 759 N N . GLU A 1 96 ? -24.416 -13.163 27.603 1.00 78.94 96 GLU A N 1
ATOM 760 C CA . GLU A 1 96 ? -25.456 -13.950 26.945 1.00 78.94 96 GLU A CA 1
ATOM 761 C C . GLU A 1 96 ? -26.873 -13.467 27.273 1.00 78.94 96 GLU A C 1
ATOM 763 O O . GLU A 1 96 ? -27.721 -13.417 26.383 1.00 78.94 96 GLU A O 1
ATOM 768 N N . SER A 1 97 ? -27.133 -13.103 28.531 1.00 82.62 97 SER A N 1
ATOM 769 C CA . SER A 1 97 ? -28.470 -12.707 28.993 1.00 82.62 97 SER A CA 1
ATOM 770 C C . SER A 1 97 ? -28.814 -11.240 28.730 1.00 82.62 97 SER A C 1
ATOM 772 O O . SER A 1 97 ? -29.975 -10.937 28.456 1.00 82.62 97 SER A O 1
ATOM 774 N N . GLU A 1 98 ? -27.838 -10.332 28.803 1.00 85.56 98 GLU A N 1
ATOM 775 C CA . GLU A 1 98 ? -28.095 -8.885 28.793 1.00 85.56 98 GLU A CA 1
ATOM 776 C C . GLU A 1 98 ? -27.615 -8.179 27.520 1.00 85.56 98 GLU A C 1
ATOM 778 O O . GLU A 1 98 ? -28.157 -7.130 27.167 1.00 85.56 98 GLU A O 1
ATOM 783 N N . TYR A 1 99 ? -26.607 -8.721 26.827 1.00 84.56 99 TYR A N 1
ATOM 784 C CA . TYR A 1 99 ? -25.847 -7.954 25.833 1.00 84.56 99 TYR A CA 1
ATOM 785 C C . TYR A 1 99 ? -25.812 -8.550 24.421 1.00 84.56 99 TYR A C 1
ATOM 787 O O . TYR A 1 99 ? -25.401 -7.857 23.483 1.00 84.56 99 TYR A O 1
ATOM 795 N N . LEU A 1 100 ? -26.273 -9.790 24.236 1.00 84.31 100 LEU A N 1
ATOM 796 C CA . LEU A 1 100 ? -26.492 -10.362 22.910 1.00 84.31 100 LEU A CA 1
ATOM 797 C C . LEU A 1 100 ? -27.782 -9.812 22.299 1.00 84.31 100 LEU A C 1
ATOM 799 O O . LEU A 1 100 ? -28.882 -10.057 22.792 1.00 84.31 100 LEU A O 1
ATOM 803 N N . ILE A 1 101 ? -27.658 -9.116 21.170 1.00 81.06 101 ILE A N 1
ATOM 804 C CA . ILE A 1 101 ? -28.806 -8.675 20.373 1.00 81.06 101 ILE A CA 1
ATOM 805 C C . ILE A 1 101 ? -28.739 -9.380 19.027 1.00 81.06 101 ILE A C 1
ATOM 807 O O . ILE A 1 101 ? -27.787 -9.188 18.280 1.00 81.06 101 ILE A O 1
ATOM 811 N N . ASN A 1 102 ? -29.752 -10.189 18.707 1.00 82.44 102 ASN A N 1
ATOM 812 C CA . ASN A 1 102 ? -29.795 -10.995 17.479 1.00 82.44 102 ASN A CA 1
ATOM 813 C C . ASN A 1 102 ? -28.543 -11.879 17.285 1.00 82.44 102 ASN A C 1
ATOM 815 O O . ASN A 1 102 ? -28.015 -11.949 16.180 1.00 82.44 102 ASN A O 1
ATOM 819 N N . ASP A 1 103 ? -28.062 -12.524 18.356 1.00 80.81 103 ASP A N 1
ATOM 820 C CA . ASP A 1 103 ? -26.844 -13.365 18.349 1.00 80.81 103 ASP A CA 1
ATOM 821 C C . ASP A 1 103 ? -25.549 -12.606 17.977 1.00 80.81 103 ASP A C 1
ATOM 823 O O . ASP A 1 103 ? -24.542 -13.187 17.558 1.00 80.81 103 ASP A O 1
ATOM 827 N N . CYS A 1 104 ? -25.576 -11.280 18.136 1.00 78.00 104 CYS A N 1
ATOM 828 C CA . CYS A 1 104 ? -24.447 -10.395 17.903 1.00 78.00 104 CYS A CA 1
ATOM 829 C C . CYS A 1 104 ? -24.020 -9.711 19.204 1.00 78.00 104 CYS A C 1
ATOM 831 O O . CYS A 1 104 ? -24.836 -9.109 19.908 1.00 78.00 104 CYS A O 1
ATOM 833 N N . LEU A 1 105 ? -22.715 -9.752 19.475 1.00 83.31 105 LEU A N 1
ATOM 834 C CA . LEU A 1 105 ? -22.071 -8.972 20.525 1.00 83.31 105 LEU A CA 1
ATOM 835 C C . LEU A 1 105 ? -21.370 -7.766 19.896 1.00 83.31 105 LEU A C 1
ATOM 837 O O . LEU A 1 105 ? -20.372 -7.925 19.191 1.00 83.31 105 LEU A O 1
ATOM 841 N N . THR A 1 106 ? -21.870 -6.562 20.169 1.00 82.75 106 THR A N 1
ATOM 842 C CA . THR A 1 106 ? -21.238 -5.315 19.717 1.00 82.75 106 THR A CA 1
ATOM 843 C C . THR A 1 106 ? -20.421 -4.692 20.838 1.00 82.75 106 THR A C 1
ATOM 845 O O . THR A 1 106 ? -20.909 -4.470 21.952 1.00 82.75 106 THR A O 1
ATOM 848 N N . MET A 1 107 ? -19.167 -4.393 20.522 1.00 85.25 107 MET A N 1
ATOM 849 C CA . MET A 1 107 ? -18.207 -3.772 21.414 1.00 85.25 107 MET A CA 1
ATOM 850 C C . MET A 1 107 ? -17.731 -2.441 20.842 1.00 85.25 107 MET A C 1
ATOM 852 O O . MET A 1 107 ? -17.309 -2.350 19.690 1.00 85.25 107 MET A O 1
ATOM 856 N N . HIS A 1 108 ? -17.733 -1.417 21.687 1.00 86.69 108 HIS A N 1
ATOM 857 C CA . HIS A 1 108 ? -17.138 -0.121 21.398 1.00 86.69 108 HIS A CA 1
ATOM 858 C C . HIS A 1 108 ? -15.867 0.051 22.226 1.00 86.69 108 HIS A C 1
ATOM 860 O O . HIS A 1 108 ? -15.849 -0.235 23.425 1.00 86.69 108 HIS A O 1
ATOM 866 N N . CYS A 1 109 ? -14.814 0.554 21.601 1.00 87.62 109 CYS A N 1
ATOM 867 C CA . CYS A 1 109 ? -13.543 0.878 22.223 1.00 87.62 109 CYS A CA 1
ATOM 868 C C . CYS A 1 109 ? -13.253 2.363 22.012 1.00 87.62 109 CYS A C 1
ATOM 870 O O . CYS A 1 109 ? -13.003 2.793 20.887 1.00 87.62 109 CYS A O 1
ATOM 872 N N . ASP A 1 110 ? -13.266 3.140 23.093 1.00 89.00 110 ASP A N 1
ATOM 873 C CA . ASP A 1 110 ? -12.759 4.511 23.064 1.00 89.00 110 ASP A CA 1
ATOM 874 C C . ASP A 1 110 ? -11.277 4.487 23.441 1.00 89.00 110 ASP A C 1
ATOM 876 O O . ASP A 1 110 ? -10.900 3.883 24.450 1.00 89.00 110 ASP A O 1
ATOM 880 N N . VAL A 1 111 ? -10.445 5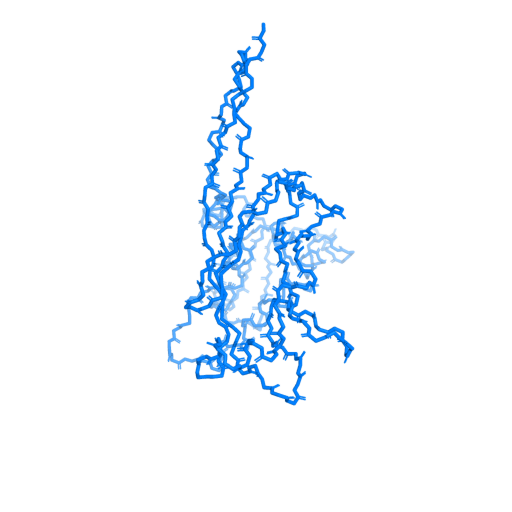.173 22.662 1.00 88.94 111 VAL A N 1
ATOM 881 C CA . VAL A 1 111 ? -8.991 5.224 22.842 1.00 88.94 111 VAL A CA 1
ATOM 882 C C . VAL A 1 111 ? -8.535 6.676 22.939 1.00 88.94 111 VAL A C 1
ATOM 884 O O . VAL A 1 111 ? -8.940 7.527 22.148 1.00 88.94 111 VAL A O 1
ATOM 887 N N . GLU A 1 112 ? -7.668 6.954 23.905 1.00 91.81 112 GLU A N 1
ATOM 888 C CA . GLU A 1 112 ? -6.969 8.225 24.070 1.00 91.81 112 GLU A CA 1
ATOM 889 C C . GLU A 1 112 ? -5.464 7.994 23.970 1.00 91.81 112 GLU A C 1
ATOM 891 O O . GLU A 1 112 ? -4.873 7.311 24.808 1.00 91.81 112 GLU A O 1
ATOM 896 N N . VAL A 1 113 ? -4.847 8.574 22.944 1.00 89.25 113 VAL A N 1
ATOM 897 C CA . VAL A 1 113 ? -3.418 8.442 22.652 1.00 89.25 113 VAL A CA 1
ATOM 898 C C . VAL A 1 113 ? -2.691 9.712 23.074 1.00 89.25 113 VAL A C 1
ATOM 900 O O . VAL A 1 113 ? -3.095 10.814 22.699 1.00 89.25 113 VAL A O 1
ATOM 903 N N . VAL A 1 114 ? -1.601 9.559 23.826 1.00 86.94 114 VAL A N 1
ATOM 904 C CA . VAL A 1 114 ? -0.693 10.659 24.157 1.00 86.94 114 VAL A CA 1
ATOM 905 C C . VAL A 1 114 ? 0.166 10.963 22.939 1.00 86.94 114 VAL A C 1
ATOM 907 O O . VAL A 1 114 ? 0.965 10.141 22.492 1.00 86.94 114 VAL A O 1
ATOM 910 N N . LYS A 1 115 ? 0.022 12.175 22.420 1.00 79.56 115 LYS A N 1
ATOM 911 C CA . LYS A 1 115 ? 0.886 12.746 21.397 1.00 79.56 115 LYS A CA 1
ATOM 912 C C . LYS A 1 115 ? 1.840 13.716 22.079 1.00 79.56 115 LYS A C 1
ATOM 914 O O . LYS A 1 115 ? 1.435 14.768 22.573 1.00 79.56 115 LYS A O 1
ATOM 919 N N . GLU A 1 116 ? 3.116 13.355 22.141 1.00 69.44 116 GLU A N 1
ATOM 920 C CA . GLU A 1 116 ? 4.137 14.267 22.650 1.00 69.44 116 GLU A CA 1
ATOM 921 C C . GLU A 1 116 ? 4.374 15.398 21.645 1.00 69.44 116 GLU A C 1
ATOM 923 O O . GLU A 1 116 ? 4.821 15.170 20.516 1.00 69.44 116 GLU A O 1
ATOM 928 N N . LEU A 1 117 ? 4.099 16.635 22.060 1.00 56.44 117 LEU A N 1
ATOM 929 C CA . LEU A 1 117 ? 4.490 17.826 21.322 1.00 56.44 117 LEU A CA 1
ATOM 930 C C . LEU A 1 117 ? 5.870 18.240 21.833 1.00 56.44 117 LEU A C 1
ATOM 932 O O . LEU A 1 117 ? 6.043 18.682 22.971 1.00 56.44 117 LEU A O 1
ATOM 936 N N . LYS A 1 118 ? 6.893 18.072 20.994 1.00 52.12 118 LYS A N 1
ATOM 937 C CA . LYS A 1 118 ? 8.248 18.532 21.313 1.00 52.12 118 LYS A CA 1
ATOM 938 C C . LYS A 1 118 ? 8.302 20.059 21.192 1.00 52.12 118 LYS A C 1
ATOM 940 O O . LYS A 1 118 ? 8.672 20.588 20.149 1.00 52.12 118 LYS A O 1
ATOM 945 N N . THR A 1 119 ? 7.943 20.771 22.259 1.00 49.38 119 THR A N 1
ATOM 946 C CA . THR A 1 119 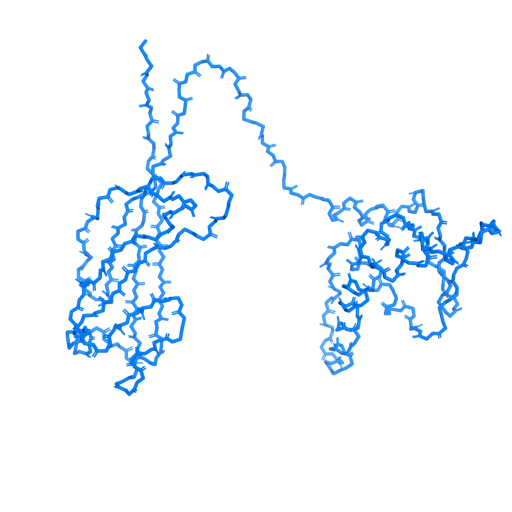? 8.084 22.233 22.364 1.00 49.38 119 THR A CA 1
ATOM 947 C C . THR A 1 119 ? 9.483 22.586 22.869 1.00 49.38 119 THR A C 1
ATOM 949 O O . THR A 1 119 ? 9.685 22.998 24.007 1.00 49.38 119 THR A O 1
ATOM 952 N N . GLY A 1 120 ? 10.486 22.382 22.021 1.00 44.25 120 GLY A N 1
ATOM 953 C CA . GLY A 1 120 ? 11.856 22.827 22.257 1.00 44.25 120 GLY A CA 1
ATOM 954 C C . GLY A 1 120 ? 12.367 23.481 20.988 1.00 44.25 120 GLY A C 1
ATOM 955 O O . GLY A 1 120 ? 12.296 22.870 19.927 1.00 44.25 120 GLY A O 1
ATOM 956 N N . ALA A 1 121 ? 12.833 24.726 21.088 1.00 46.59 121 ALA A N 1
ATOM 957 C CA . ALA A 1 121 ? 13.384 25.500 19.984 1.00 46.59 121 ALA A CA 1
ATOM 958 C C . ALA A 1 121 ? 14.581 24.777 19.340 1.00 46.59 121 ALA A C 1
ATOM 960 O O . ALA A 1 121 ? 15.742 24.971 19.677 1.00 46.59 121 ALA A O 1
ATOM 961 N N . THR A 1 122 ? 14.279 23.918 18.386 1.00 41.25 122 THR A N 1
ATOM 962 C CA . THR A 1 122 ? 15.126 23.547 17.267 1.00 41.25 122 THR A CA 1
ATOM 963 C C . THR A 1 122 ? 14.186 23.658 16.086 1.00 41.25 122 THR A C 1
ATOM 965 O O . THR A 1 122 ? 13.116 23.054 16.099 1.00 41.25 122 THR A O 1
ATOM 968 N N . MET A 1 123 ? 14.535 24.487 15.105 1.00 46.62 123 MET A N 1
ATOM 969 C CA . MET A 1 123 ? 13.856 24.581 13.812 1.00 46.62 123 MET A CA 1
ATOM 970 C C . MET A 1 123 ? 13.954 23.231 13.079 1.00 46.62 123 MET A C 1
ATOM 972 O O . MET A 1 123 ? 14.649 23.096 12.077 1.00 46.62 123 MET A O 1
ATOM 976 N N . SER A 1 124 ? 13.284 22.200 13.587 1.00 45.47 124 SER A N 1
ATOM 977 C CA . SER A 1 124 ? 13.000 20.996 12.832 1.00 45.47 124 SER A CA 1
ATOM 978 C C . SER A 1 124 ? 11.833 21.360 11.934 1.00 45.47 124 SER A C 1
ATOM 980 O O . SER A 1 124 ? 10.690 21.458 12.381 1.00 45.47 124 SER A O 1
ATOM 982 N N . ARG A 1 125 ? 12.146 21.667 10.673 1.00 49.72 125 ARG A N 1
ATOM 983 C CA . ARG A 1 125 ? 11.156 21.765 9.601 1.00 49.72 125 ARG A CA 1
ATOM 984 C C . ARG A 1 125 ? 10.277 20.520 9.713 1.00 49.72 125 ARG A C 1
ATOM 986 O O . ARG A 1 125 ? 10.765 19.421 9.468 1.00 49.72 125 ARG A O 1
ATOM 993 N N . PHE A 1 126 ? 9.002 20.671 10.069 1.00 49.81 126 PHE A N 1
ATOM 994 C CA . PHE A 1 126 ? 8.020 19.640 9.761 1.00 49.81 126 PHE A CA 1
ATOM 995 C C . PHE A 1 126 ? 7.986 19.556 8.237 1.00 49.81 126 PHE A C 1
ATOM 997 O O . PHE A 1 126 ? 7.345 20.365 7.567 1.00 49.81 126 PHE A O 1
ATOM 1004 N N . ILE A 1 127 ? 8.786 18.650 7.677 1.00 59.47 127 ILE A N 1
ATOM 1005 C CA . ILE A 1 127 ? 8.730 18.343 6.259 1.00 59.47 127 ILE A CA 1
ATOM 1006 C C . ILE A 1 127 ? 7.371 17.684 6.082 1.00 59.47 127 ILE A C 1
ATOM 1008 O O . ILE A 1 127 ? 7.139 16.577 6.562 1.00 59.47 127 ILE A O 1
ATOM 1012 N N . THR A 1 128 ? 6.450 18.408 5.454 1.00 56.53 128 THR A N 1
ATOM 1013 C CA . THR A 1 128 ? 5.235 17.795 4.931 1.00 56.53 128 THR A CA 1
ATOM 1014 C C . THR A 1 128 ? 5.706 16.788 3.895 1.00 56.53 128 THR A C 1
ATOM 1016 O O . THR A 1 128 ? 6.184 17.180 2.832 1.00 56.53 128 THR A O 1
ATOM 1019 N N . VAL A 1 129 ? 5.682 15.504 4.249 1.00 72.94 129 VAL A N 1
ATOM 1020 C CA . VAL A 1 129 ? 6.034 14.438 3.316 1.00 72.94 129 VAL A CA 1
ATOM 1021 C C . VAL A 1 129 ? 4.860 14.322 2.347 1.00 72.94 129 VAL A C 1
ATOM 1023 O O . VAL A 1 129 ? 3.747 14.032 2.797 1.00 72.94 129 VAL A O 1
ATOM 1026 N N . PRO A 1 130 ? 5.051 14.608 1.048 1.00 76.81 130 PRO A N 1
ATOM 1027 C CA . PRO A 1 130 ? 3.983 14.433 0.078 1.00 76.81 130 PRO A CA 1
ATOM 1028 C C . PRO A 1 130 ? 3.569 12.953 0.026 1.00 76.81 130 PRO A C 1
ATOM 1030 O O . PRO A 1 130 ? 4.396 12.079 0.308 1.00 76.81 130 PRO A O 1
ATOM 1033 N N . PRO A 1 131 ? 2.310 12.647 -0.334 1.00 80.38 131 PRO A N 1
ATOM 1034 C CA . PRO A 1 131 ? 1.872 11.270 -0.516 1.00 80.38 131 PRO A CA 1
ATOM 1035 C C . PRO A 1 131 ? 2.814 10.496 -1.453 1.00 80.38 131 PRO A C 1
ATOM 1037 O O . PRO A 1 131 ? 3.340 11.084 -2.404 1.00 80.38 131 PRO A O 1
ATOM 1040 N N . PRO A 1 132 ? 3.024 9.185 -1.234 1.00 83.31 132 PRO A N 1
ATOM 1041 C CA . PRO A 1 132 ? 3.822 8.368 -2.137 1.00 83.31 132 PRO A CA 1
ATOM 1042 C C . PRO A 1 132 ? 3.262 8.431 -3.563 1.00 83.31 132 PRO A C 1
ATOM 1044 O O . PRO A 1 132 ? 2.152 7.978 -3.825 1.00 83.31 132 PRO A O 1
ATOM 1047 N N . ALA A 1 133 ? 4.041 8.990 -4.486 1.00 89.00 133 ALA A N 1
ATOM 1048 C CA . ALA A 1 133 ? 3.655 9.177 -5.887 1.00 89.00 133 ALA A CA 1
ATOM 1049 C C . ALA A 1 133 ? 4.493 8.322 -6.853 1.00 89.00 133 ALA A C 1
ATOM 1051 O O . ALA A 1 133 ? 4.451 8.527 -8.061 1.00 89.00 133 ALA A O 1
ATOM 1052 N N . ILE A 1 134 ? 5.254 7.349 -6.334 1.00 91.88 134 ILE A N 1
ATOM 1053 C CA . ILE A 1 134 ? 6.175 6.539 -7.144 1.00 91.88 134 ILE A CA 1
ATOM 1054 C C . ILE A 1 134 ? 5.463 5.779 -8.267 1.00 91.88 134 ILE A C 1
ATOM 1056 O O . ILE A 1 134 ? 5.971 5.758 -9.379 1.00 91.88 134 ILE A O 1
ATOM 1060 N N . CYS A 1 135 ? 4.268 5.232 -8.013 1.00 90.50 135 CYS A N 1
ATOM 1061 C CA . CYS A 1 135 ? 3.487 4.540 -9.043 1.00 90.50 135 CYS A CA 1
ATOM 1062 C C . CYS A 1 135 ? 3.120 5.493 -10.188 1.00 90.50 135 CYS A C 1
ATOM 1064 O O . CYS A 1 135 ? 3.250 5.122 -11.345 1.00 90.50 135 CYS A O 1
ATOM 1066 N N . CYS A 1 136 ? 2.734 6.735 -9.872 1.00 90.12 136 CYS A N 1
ATOM 1067 C CA . CYS A 1 136 ? 2.431 7.751 -10.880 1.00 90.12 136 CYS A CA 1
ATOM 1068 C C . CYS A 1 136 ? 3.685 8.152 -11.671 1.00 90.12 136 CYS A C 1
ATOM 1070 O O . CYS A 1 136 ? 3.618 8.314 -12.882 1.00 90.12 136 CYS A O 1
ATOM 1072 N N . HIS A 1 137 ? 4.837 8.289 -11.006 1.00 94.06 137 HIS A N 1
ATOM 1073 C CA . HIS A 1 137 ? 6.096 8.616 -11.684 1.00 94.06 137 HIS A CA 1
ATOM 1074 C C . HIS A 1 137 ? 6.582 7.476 -12.593 1.00 94.06 137 HIS A C 1
ATOM 1076 O O . HIS A 1 137 ? 7.103 7.735 -13.672 1.00 94.06 137 HIS A O 1
ATOM 1082 N N . LEU A 1 138 ? 6.407 6.216 -12.180 1.00 95.19 138 LEU A N 1
ATOM 1083 C CA . LEU A 1 138 ? 6.732 5.051 -13.006 1.00 95.19 138 LEU A CA 1
ATOM 1084 C C . LEU A 1 138 ? 5.756 4.897 -14.179 1.00 95.19 138 LEU A C 1
ATOM 1086 O O . LEU A 1 138 ? 6.186 4.566 -15.278 1.00 95.19 138 LEU A O 1
ATOM 1090 N N . GLU A 1 139 ? 4.471 5.182 -13.978 1.00 93.94 139 GLU A N 1
ATOM 1091 C CA . GLU A 1 139 ? 3.481 5.238 -15.060 1.00 93.94 139 GLU A CA 1
ATOM 1092 C C . GLU A 1 139 ? 3.872 6.280 -16.114 1.00 93.94 139 GLU A C 1
ATOM 1094 O O . GLU A 1 139 ? 3.962 5.962 -17.295 1.00 93.94 139 GLU A O 1
ATOM 1099 N N . GLN A 1 140 ? 4.225 7.491 -15.675 1.00 95.50 140 GLN A N 1
ATOM 1100 C CA . GLN A 1 140 ? 4.719 8.553 -16.555 1.00 95.50 140 GLN A CA 1
ATOM 1101 C C . GLN A 1 140 ? 6.007 8.160 -17.286 1.00 95.50 140 GLN A C 1
ATOM 1103 O O . GLN A 1 140 ? 6.171 8.508 -18.451 1.00 95.50 140 GLN A O 1
ATOM 1108 N N . LEU A 1 141 ? 6.910 7.430 -16.624 1.00 96.38 141 LEU A N 1
ATOM 1109 C CA . LEU A 1 141 ? 8.131 6.910 -17.243 1.00 96.38 141 LEU A CA 1
ATOM 1110 C C . LEU A 1 141 ? 7.819 5.885 -18.345 1.00 96.38 141 LEU A C 1
ATOM 1112 O O . LEU A 1 141 ? 8.471 5.876 -19.388 1.00 96.38 141 LEU A O 1
ATOM 1116 N N . LEU A 1 142 ? 6.824 5.020 -18.129 1.00 95.25 142 LEU A N 1
ATOM 1117 C CA . LEU A 1 142 ? 6.366 4.077 -19.148 1.00 95.25 142 LEU A CA 1
ATOM 1118 C C . LEU A 1 142 ? 5.740 4.811 -20.345 1.00 95.25 142 LEU A C 1
ATOM 1120 O O . LEU A 1 142 ? 6.043 4.482 -21.490 1.00 95.25 142 LEU A O 1
ATOM 1124 N N . GLU A 1 143 ? 4.908 5.821 -20.088 1.00 94.69 143 GLU A N 1
ATOM 1125 C CA . GLU A 1 143 ? 4.236 6.615 -21.124 1.00 94.69 143 GLU A CA 1
ATOM 1126 C C . GLU A 1 143 ? 5.204 7.492 -21.931 1.00 94.69 143 GLU A C 1
ATOM 1128 O O . GLU A 1 143 ? 5.062 7.605 -23.151 1.00 94.69 143 GLU A O 1
ATOM 1133 N N . SER A 1 144 ? 6.2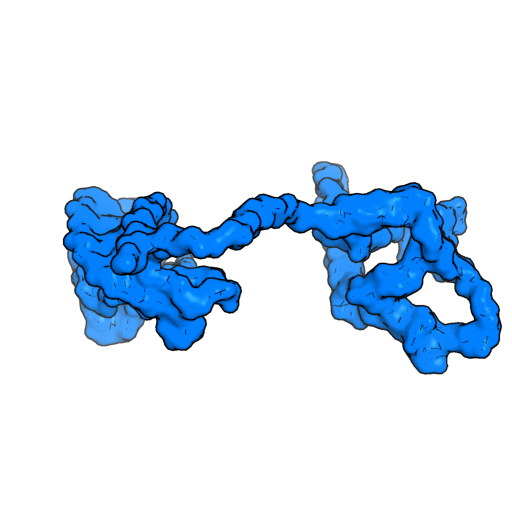01 8.101 -21.279 1.00 96.38 144 SER A N 1
ATOM 1134 C CA . SER A 1 144 ? 7.182 8.970 -21.943 1.00 96.38 144 SER A CA 1
ATOM 1135 C C . SER A 1 144 ? 8.169 8.198 -22.817 1.00 96.38 144 SER A C 1
ATOM 1137 O O . SER A 1 144 ? 8.777 8.787 -23.714 1.00 96.38 144 SER A O 1
ATOM 1139 N N . LYS A 1 145 ? 8.330 6.892 -22.557 1.00 94.94 145 LYS A N 1
ATOM 1140 C CA . LYS A 1 145 ? 9.310 5.997 -23.193 1.00 94.94 145 LYS A CA 1
ATOM 1141 C C . LYS A 1 145 ? 10.769 6.441 -23.016 1.00 94.94 145 LYS A C 1
ATOM 1143 O O . LYS A 1 145 ? 11.662 5.986 -23.738 1.00 94.94 145 LYS A O 1
ATOM 1148 N N . GLU A 1 146 ? 11.027 7.352 -22.081 1.00 95.56 146 GLU A N 1
ATOM 1149 C CA . GLU A 1 146 ? 12.354 7.915 -21.859 1.00 95.56 146 GLU A CA 1
ATOM 1150 C C . GLU A 1 146 ? 13.285 6.868 -21.246 1.00 95.56 146 GLU A C 1
ATOM 1152 O O . GLU A 1 146 ? 13.065 6.403 -20.136 1.00 95.56 146 GLU A O 1
ATOM 1157 N N . GLY A 1 147 ? 14.364 6.524 -21.950 1.00 93.94 147 GLY A N 1
ATOM 1158 C CA . GLY A 1 147 ? 15.344 5.563 -21.442 1.00 93.94 147 GLY A CA 1
ATOM 1159 C C . GLY A 1 147 ? 14.919 4.098 -21.561 1.00 93.94 147 GLY A C 1
ATOM 1160 O O . GLY A 1 147 ? 15.614 3.235 -21.024 1.00 93.94 147 GLY A O 1
ATOM 1161 N N . CYS A 1 148 ? 13.838 3.791 -22.291 1.00 95.44 148 CYS A N 1
ATOM 1162 C CA . CYS A 1 148 ? 13.498 2.413 -22.636 1.00 95.44 148 CYS A CA 1
ATOM 1163 C C . CYS A 1 148 ? 14.677 1.741 -23.346 1.00 95.44 148 CYS A C 1
ATOM 1165 O O . CYS A 1 148 ? 15.214 2.288 -24.312 1.00 95.44 148 CYS A O 1
ATOM 1167 N N . ASP A 1 149 ? 15.044 0.542 -22.912 1.00 94.12 149 ASP A N 1
ATOM 1168 C CA . ASP A 1 149 ? 16.184 -0.252 -23.389 1.00 94.12 149 ASP A CA 1
ATOM 1169 C C . ASP A 1 149 ? 15.763 -1.635 -23.923 1.00 94.12 149 ASP A C 1
ATOM 1171 O O . ASP A 1 149 ? 16.611 -2.416 -24.354 1.00 94.12 149 ASP A O 1
ATOM 1175 N N . VAL A 1 150 ? 14.455 -1.913 -23.954 1.00 94.00 150 VAL A N 1
ATOM 1176 C CA . VAL A 1 150 ? 13.845 -3.104 -24.556 1.00 94.00 150 VAL A CA 1
ATOM 1177 C C . VAL A 1 150 ? 12.514 -2.743 -25.222 1.00 94.00 150 VAL A C 1
ATOM 1179 O O . VAL A 1 150 ? 11.813 -1.836 -24.773 1.00 94.00 150 VAL A O 1
ATOM 1182 N N . THR A 1 151 ? 12.164 -3.461 -26.285 1.00 95.56 151 THR A N 1
ATOM 1183 C CA . THR A 1 151 ? 10.899 -3.354 -27.012 1.00 95.56 151 THR A CA 1
ATOM 1184 C C . THR A 1 151 ? 10.302 -4.754 -27.161 1.00 95.56 151 THR A C 1
ATOM 1186 O O . THR A 1 151 ? 10.925 -5.648 -27.732 1.00 95.56 151 THR A O 1
ATOM 1189 N N . PHE A 1 152 ? 9.093 -4.968 -26.650 1.00 94.50 152 PHE A N 1
ATOM 1190 C CA . PHE A 1 152 ? 8.373 -6.226 -26.822 1.00 94.50 152 PHE A CA 1
ATOM 1191 C C . PHE A 1 152 ? 7.466 -6.162 -28.038 1.00 94.50 152 PHE A C 1
ATOM 1193 O O . PHE A 1 152 ? 6.649 -5.253 -28.140 1.00 94.50 152 PHE A O 1
ATOM 1200 N N . GLN A 1 153 ? 7.570 -7.152 -28.915 1.00 94.81 153 GLN A N 1
ATOM 1201 C CA . GLN A 1 153 ? 6.640 -7.331 -30.020 1.00 94.81 153 GLN A CA 1
ATOM 1202 C C . GLN A 1 153 ? 5.612 -8.397 -29.647 1.00 94.81 153 GLN A C 1
ATOM 1204 O O . GLN A 1 153 ? 5.956 -9.574 -29.507 1.00 94.81 153 GLN A O 1
ATOM 1209 N N . VAL A 1 154 ? 4.357 -7.977 -29.509 1.00 93.75 154 VAL A N 1
ATOM 1210 C CA . VAL A 1 154 ? 3.200 -8.826 -29.203 1.00 93.75 154 VAL A CA 1
ATOM 1211 C C . VAL A 1 154 ? 2.257 -8.758 -30.397 1.00 93.75 154 VAL A C 1
ATOM 1213 O O . VAL A 1 154 ? 1.656 -7.719 -30.670 1.00 93.75 154 VAL A O 1
ATOM 1216 N N . GLU A 1 155 ? 2.154 -9.853 -31.146 1.00 91.38 155 GLU A N 1
ATOM 1217 C CA . GLU A 1 155 ? 1.485 -9.881 -32.452 1.00 91.38 155 GLU A CA 1
ATOM 1218 C C . GLU A 1 155 ? 2.008 -8.784 -33.410 1.00 91.38 155 GLU A C 1
ATOM 1220 O O . GLU A 1 155 ? 3.090 -8.922 -33.980 1.00 91.38 155 GLU A O 1
ATOM 1225 N N . ARG A 1 156 ? 1.233 -7.708 -33.617 1.00 89.38 156 ARG A N 1
ATOM 1226 C CA . ARG A 1 156 ? 1.564 -6.552 -34.474 1.00 89.38 156 ARG A CA 1
ATOM 1227 C C . ARG A 1 156 ? 1.795 -5.261 -33.679 1.00 89.38 156 ARG A C 1
ATOM 1229 O O . ARG A 1 156 ? 1.918 -4.202 -34.291 1.00 89.38 156 ARG A O 1
ATOM 1236 N N . SER A 1 157 ? 1.812 -5.349 -32.353 1.00 93.00 157 SER A N 1
ATOM 1237 C CA . SER A 1 157 ? 1.966 -4.216 -31.444 1.00 93.00 157 SER A CA 1
ATOM 1238 C C . SER A 1 157 ? 3.338 -4.245 -30.781 1.00 93.00 157 SER A C 1
ATOM 1240 O O . SER A 1 157 ? 3.766 -5.285 -30.281 1.00 93.00 157 SER A O 1
ATOM 1242 N N . ASP A 1 158 ? 3.992 -3.086 -30.740 1.00 95.38 158 ASP A N 1
ATOM 1243 C CA . ASP A 1 158 ? 5.295 -2.916 -30.105 1.00 95.38 158 ASP A CA 1
ATOM 1244 C C . ASP A 1 158 ? 5.159 -2.120 -28.795 1.00 95.38 158 ASP A C 1
ATOM 1246 O O . ASP A 1 158 ? 4.486 -1.086 -28.741 1.00 95.38 158 ASP A O 1
ATOM 1250 N N . TYR A 1 159 ? 5.827 -2.595 -27.743 1.00 96.31 159 TYR A N 1
ATOM 1251 C CA . TYR A 1 159 ? 5.780 -2.043 -26.388 1.00 96.31 159 TYR A CA 1
ATOM 1252 C C . TYR A 1 159 ? 7.190 -1.744 -25.879 1.00 96.31 159 TYR A C 1
ATOM 1254 O O . TYR A 1 159 ? 7.950 -2.654 -25.546 1.00 96.31 159 TYR A O 1
ATOM 1262 N N . ASP A 1 160 ? 7.540 -0.464 -25.796 1.00 96.81 160 ASP A N 1
ATOM 1263 C CA . ASP A 1 160 ? 8.804 -0.022 -25.207 1.00 96.81 160 ASP A CA 1
ATOM 1264 C C . ASP A 1 160 ? 8.756 -0.116 -23.677 1.00 96.81 160 ASP A C 1
ATOM 1266 O O . ASP A 1 160 ? 7.765 0.259 -23.050 1.00 96.81 160 ASP A O 1
ATOM 1270 N N . ALA A 1 161 ? 9.828 -0.621 -23.068 1.00 96.56 161 ALA A N 1
ATOM 1271 C CA . ALA A 1 161 ? 9.913 -0.805 -21.625 1.00 96.56 161 ALA A CA 1
ATOM 1272 C C . ALA A 1 161 ? 11.361 -0.719 -21.115 1.00 96.56 161 ALA A C 1
ATOM 1274 O O . ALA A 1 161 ? 12.301 -0.449 -21.864 1.00 96.56 161 ALA A O 1
ATOM 1275 N N . HIS A 1 162 ? 11.527 -0.926 -19.807 1.00 96.38 162 HIS A N 1
ATOM 1276 C CA . HIS A 1 162 ? 12.796 -0.768 -19.104 1.00 96.38 162 HIS A CA 1
ATOM 1277 C C . HIS A 1 162 ? 13.195 -2.081 -18.430 1.00 96.38 162 HIS A C 1
ATOM 1279 O O . HIS A 1 162 ? 12.542 -2.515 -17.473 1.00 96.38 162 HIS A O 1
ATOM 1285 N N . ARG A 1 163 ? 14.295 -2.699 -18.870 1.00 94.31 163 ARG A N 1
ATOM 1286 C CA . ARG A 1 163 ? 14.785 -3.993 -18.358 1.00 94.31 163 ARG A CA 1
ATOM 1287 C C . ARG A 1 163 ? 14.992 -3.959 -16.852 1.00 94.31 163 ARG A C 1
ATOM 1289 O O . ARG A 1 163 ? 14.677 -4.937 -16.178 1.00 94.31 163 ARG A O 1
ATOM 1296 N N . VAL A 1 164 ? 15.477 -2.837 -16.314 1.00 95.31 164 VAL A N 1
ATOM 1297 C CA . VAL A 1 164 ? 15.702 -2.666 -14.869 1.00 95.31 164 VAL A CA 1
ATOM 1298 C C . VAL A 1 164 ? 14.400 -2.697 -14.066 1.00 95.31 164 VAL A C 1
ATOM 1300 O O . VAL A 1 164 ? 14.345 -3.370 -13.039 1.00 95.31 164 VAL A O 1
ATOM 1303 N N . VAL A 1 165 ? 13.340 -2.035 -14.546 1.00 95.94 165 VAL A N 1
ATOM 1304 C CA . VAL A 1 165 ? 12.035 -2.017 -13.867 1.00 95.94 165 VAL A CA 1
ATOM 1305 C C . VAL A 1 165 ? 11.407 -3.404 -13.936 1.00 95.94 165 VAL A C 1
ATOM 1307 O O . VAL A 1 165 ? 11.037 -3.959 -12.906 1.00 95.94 165 VAL A O 1
ATOM 1310 N N . LEU A 1 166 ? 11.383 -4.011 -15.125 1.00 94.62 166 LEU A N 1
ATOM 1311 C CA . LEU A 1 166 ? 10.856 -5.361 -15.333 1.00 94.62 166 LEU A CA 1
ATOM 1312 C C . LEU A 1 166 ? 11.576 -6.391 -14.451 1.00 94.62 166 LEU A C 1
ATOM 1314 O O . LEU A 1 166 ? 10.934 -7.165 -13.752 1.00 94.62 166 LEU A O 1
ATOM 1318 N N . SER A 1 167 ? 12.908 -6.350 -14.410 1.00 93.50 167 SER A N 1
ATOM 1319 C CA . SER A 1 167 ? 13.721 -7.287 -13.621 1.00 93.50 167 SER A CA 1
ATOM 1320 C C . SER A 1 167 ? 13.595 -7.088 -12.114 1.00 93.50 167 SER A C 1
ATOM 1322 O O . SER A 1 167 ? 13.776 -8.032 -11.349 1.00 93.50 167 SER A O 1
ATOM 1324 N N . ALA A 1 168 ? 13.324 -5.865 -11.658 1.00 94.94 168 ALA A N 1
ATOM 1325 C CA . ALA A 1 168 ? 13.071 -5.601 -10.245 1.00 94.94 168 ALA A CA 1
ATOM 1326 C C . ALA A 1 168 ? 11.704 -6.142 -9.791 1.00 94.94 168 ALA A C 1
ATOM 1328 O O . ALA A 1 168 ? 11.505 -6.381 -8.601 1.00 94.94 168 ALA A O 1
ATOM 1329 N N . ARG A 1 169 ? 10.766 -6.312 -10.729 1.00 93.81 169 ARG A N 1
ATOM 1330 C CA . ARG A 1 169 ? 9.354 -6.625 -10.470 1.00 93.81 169 ARG A CA 1
ATOM 1331 C C . ARG A 1 169 ? 8.924 -8.008 -10.962 1.00 93.81 169 ARG A C 1
ATOM 1333 O O . ARG A 1 169 ? 7.775 -8.368 -10.762 1.00 93.81 169 ARG A O 1
ATOM 1340 N N . SER A 1 170 ? 9.812 -8.756 -11.609 1.00 90.25 170 SER A N 1
ATOM 1341 C CA . SER A 1 170 ? 9.549 -10.101 -12.115 1.00 90.25 170 SER A CA 1
ATOM 1342 C C . SER A 1 170 ? 10.860 -10.888 -12.185 1.00 90.25 170 SER A C 1
ATOM 1344 O O . SER A 1 170 ? 11.755 -10.538 -12.968 1.00 90.25 170 SER A O 1
ATOM 1346 N N . PRO A 1 171 ? 11.014 -11.937 -11.365 1.00 88.12 171 PRO A N 1
ATOM 1347 C CA . PRO A 1 171 ? 12.168 -12.818 -11.458 1.00 88.12 171 PRO A CA 1
ATOM 1348 C C . PRO A 1 171 ? 12.302 -13.516 -12.823 1.00 88.12 171 PRO A C 1
ATOM 1350 O O . PRO A 1 171 ? 13.436 -13.705 -13.267 1.00 88.12 171 PRO A O 1
ATOM 1353 N N . VAL A 1 172 ? 11.205 -13.791 -13.541 1.00 87.44 172 VAL A N 1
ATOM 1354 C CA . VAL A 1 172 ? 11.254 -14.232 -14.953 1.00 87.44 172 VAL A CA 1
ATOM 1355 C C . VAL A 1 172 ? 12.009 -13.224 -15.826 1.00 87.44 172 VAL A C 1
ATOM 1357 O O . VAL A 1 172 ? 12.997 -13.584 -16.471 1.00 87.44 172 VAL A O 1
ATOM 1360 N N . PHE A 1 173 ? 11.619 -11.943 -15.813 1.00 89.44 173 PHE A N 1
ATOM 1361 C CA . PHE A 1 173 ? 12.335 -10.917 -16.586 1.00 89.44 173 PHE A CA 1
ATOM 1362 C C . PHE A 1 173 ? 13.767 -10.709 -16.087 1.00 89.44 173 PHE A C 1
ATOM 1364 O O . PHE A 1 173 ? 14.677 -10.489 -16.888 1.00 89.44 173 PHE A O 1
ATOM 1371 N N . ARG A 1 174 ? 14.004 -10.846 -14.779 1.00 90.12 174 ARG A N 1
ATOM 1372 C CA . ARG A 1 174 ? 15.354 -10.797 -14.211 1.00 90.12 174 ARG A CA 1
ATOM 1373 C C . ARG A 1 174 ? 16.242 -11.906 -14.762 1.00 90.12 174 ARG A C 1
ATOM 1375 O O . ARG A 1 174 ? 17.383 -11.628 -15.123 1.00 90.12 174 ARG A O 1
ATOM 1382 N N . ALA A 1 175 ? 15.746 -13.138 -14.820 1.00 88.56 175 ALA A N 1
ATOM 1383 C CA . ALA A 1 175 ? 16.478 -14.266 -15.383 1.00 88.56 175 ALA A CA 1
ATOM 1384 C C . ALA A 1 175 ? 16.717 -14.076 -16.888 1.00 88.56 175 ALA A C 1
ATOM 1386 O O . ALA A 1 175 ? 17.828 -14.312 -17.358 1.00 88.56 175 ALA A O 1
ATOM 1387 N N . GLN A 1 176 ? 15.722 -13.569 -17.619 1.00 85.88 176 GLN A N 1
ATOM 1388 C CA . GLN A 1 176 ? 15.841 -13.285 -19.050 1.00 85.88 176 GLN A CA 1
ATOM 1389 C C . GLN A 1 176 ? 16.909 -12.222 -19.354 1.00 85.88 176 GLN A C 1
ATOM 1391 O O . GLN A 1 176 ? 17.675 -12.360 -20.305 1.00 85.88 176 GLN A O 1
ATOM 1396 N N . PHE A 1 177 ? 16.962 -11.139 -18.573 1.00 87.69 177 PHE A N 1
ATOM 1397 C CA . PHE A 1 177 ? 17.814 -9.984 -18.879 1.00 87.69 177 PHE A CA 1
ATOM 1398 C C . PHE A 1 177 ? 19.161 -9.973 -18.163 1.00 87.69 177 PHE A C 1
ATOM 1400 O O . PHE A 1 177 ? 20.108 -9.382 -18.677 1.00 87.69 177 PHE A O 1
ATOM 1407 N N . PHE A 1 178 ? 19.254 -10.609 -16.997 1.00 86.88 178 PHE A N 1
ATOM 1408 C CA . PHE A 1 178 ? 20.448 -10.602 -16.148 1.00 86.88 178 PHE A CA 1
ATOM 1409 C C . PHE A 1 178 ? 20.843 -12.000 -15.648 1.00 86.88 178 PHE A C 1
ATOM 1411 O O . PHE A 1 178 ? 21.713 -12.119 -14.783 1.00 86.88 178 PHE A O 1
ATOM 1418 N N . GLY A 1 179 ? 20.195 -13.061 -16.134 1.00 84.06 179 GLY A N 1
ATOM 1419 C CA . GLY A 1 179 ? 20.541 -14.435 -15.787 1.00 84.06 179 GLY A CA 1
ATOM 1420 C C . GLY A 1 179 ? 21.754 -14.972 -16.557 1.00 84.06 179 GLY A C 1
ATOM 1421 O O . GLY A 1 179 ? 22.285 -14.307 -17.445 1.00 84.06 179 GLY A O 1
ATOM 1422 N N . PRO A 1 180 ? 22.188 -16.210 -16.259 1.00 76.31 180 PRO A N 1
ATOM 1423 C CA . PRO A 1 180 ? 23.375 -16.822 -16.868 1.00 76.31 180 PRO A CA 1
ATOM 1424 C C . PRO A 1 180 ? 23.286 -17.012 -18.390 1.00 76.31 180 PRO A C 1
ATOM 1426 O O . PRO A 1 180 ? 24.312 -17.162 -19.047 1.00 76.31 180 PRO A O 1
ATOM 1429 N N . MET A 1 181 ? 22.064 -17.034 -18.932 1.00 67.62 181 MET A N 1
ATOM 1430 C CA . MET A 1 181 ? 21.768 -17.160 -20.364 1.00 67.62 181 MET A CA 1
ATOM 1431 C C . MET A 1 181 ? 21.296 -15.839 -20.985 1.00 67.62 181 MET A C 1
ATOM 1433 O O . MET A 1 181 ? 20.865 -15.845 -22.134 1.00 67.62 181 MET A O 1
ATOM 1437 N N . ALA A 1 182 ? 21.351 -14.721 -20.249 1.00 71.88 182 ALA A N 1
ATOM 1438 C CA . ALA A 1 182 ? 21.086 -13.411 -20.830 1.00 71.88 182 ALA A CA 1
ATOM 1439 C C . ALA A 1 182 ? 22.086 -13.185 -21.966 1.00 71.88 182 ALA A C 1
ATOM 1441 O O . ALA A 1 182 ? 23.283 -13.367 -21.743 1.00 71.88 182 ALA A O 1
ATOM 1442 N N . ASP A 1 183 ? 21.588 -12.854 -23.163 1.00 63.41 183 ASP A N 1
ATOM 1443 C CA . ASP A 1 183 ? 22.370 -12.833 -24.404 1.00 63.41 183 ASP A CA 1
ATOM 1444 C C . ASP A 1 183 ? 23.774 -12.253 -24.198 1.00 63.41 183 ASP A C 1
ATOM 1446 O O . ASP A 1 183 ? 23.981 -11.045 -24.065 1.00 63.41 183 ASP A O 1
ATOM 1450 N N . THR A 1 184 ? 24.762 -13.149 -24.169 1.00 55.94 184 THR A N 1
ATOM 1451 C CA . THR A 1 184 ? 26.180 -12.822 -23.971 1.00 55.94 184 THR A CA 1
ATOM 1452 C C . THR A 1 184 ? 26.807 -12.216 -25.229 1.00 55.94 184 THR A C 1
ATOM 1454 O O . THR A 1 184 ? 27.939 -11.736 -25.192 1.00 55.94 184 THR A O 1
ATOM 1457 N N . GLY A 1 185 ? 26.058 -12.192 -26.335 1.00 49.88 185 GLY A N 1
ATOM 1458 C CA . GLY A 1 185 ? 26.439 -11.642 -27.627 1.00 49.88 185 GLY A CA 1
ATOM 1459 C C . GLY A 1 185 ? 25.500 -10.529 -28.082 1.00 49.88 185 GLY A C 1
ATOM 1460 O O . GLY A 1 185 ? 24.782 -10.703 -29.052 1.00 49.88 185 GLY A O 1
ATOM 1461 N N . GLY A 1 186 ? 25.538 -9.382 -27.403 1.00 50.44 186 GLY A N 1
ATOM 1462 C CA . GLY A 1 186 ? 25.119 -8.098 -27.971 1.00 50.44 186 GLY A CA 1
ATOM 1463 C C . GLY A 1 186 ? 23.622 -7.908 -28.246 1.00 50.44 186 GLY A C 1
ATOM 1464 O O . GLY A 1 186 ? 23.149 -8.144 -29.347 1.00 50.44 186 GLY A O 1
ATOM 1465 N N . GLY A 1 187 ? 22.937 -7.270 -27.295 1.00 58.81 187 GLY A N 1
ATOM 1466 C CA . GLY A 1 187 ? 22.100 -6.106 -27.607 1.00 58.81 187 GLY A CA 1
ATOM 1467 C C . GLY A 1 187 ? 20.865 -6.308 -28.485 1.00 58.81 187 GLY A C 1
ATOM 1468 O O . GLY A 1 187 ? 20.507 -5.356 -29.179 1.00 58.81 187 GLY A O 1
ATOM 1469 N N . ASP A 1 188 ? 20.192 -7.464 -28.459 1.00 66.75 188 ASP A N 1
ATOM 1470 C CA . ASP A 1 188 ? 18.850 -7.498 -29.041 1.00 66.75 188 ASP A CA 1
ATOM 1471 C C . ASP A 1 188 ? 17.890 -6.714 -28.139 1.00 66.75 188 ASP A C 1
ATOM 1473 O O . ASP A 1 188 ? 17.592 -7.081 -26.998 1.00 66.75 188 ASP A O 1
ATOM 1477 N N . ARG A 1 189 ? 17.466 -5.559 -28.648 1.00 81.94 189 ARG A N 1
ATOM 1478 C CA . ARG A 1 189 ? 16.463 -4.710 -28.012 1.00 81.94 189 ARG A CA 1
ATOM 1479 C C . ARG A 1 189 ? 15.077 -5.348 -28.130 1.00 81.94 189 ARG A C 1
ATOM 1481 O O . ARG A 1 189 ? 14.201 -4.990 -27.350 1.00 81.94 189 ARG A O 1
ATOM 1488 N N . TYR A 1 190 ? 14.860 -6.259 -29.078 1.00 88.62 190 TYR A N 1
ATOM 1489 C CA . TYR A 1 190 ? 13.539 -6.788 -29.389 1.00 88.62 190 TYR A CA 1
ATOM 1490 C C . TYR A 1 190 ? 13.281 -8.143 -28.734 1.00 88.62 190 TYR A C 1
ATOM 1492 O O . TYR A 1 190 ? 14.048 -9.086 -28.879 1.00 88.62 190 TYR A O 1
ATOM 1500 N N . VAL A 1 191 ? 12.140 -8.267 -28.056 1.00 89.44 191 VAL A N 1
ATOM 1501 C CA . VAL A 1 191 ? 11.676 -9.531 -27.470 1.00 89.44 191 VAL A CA 1
ATOM 1502 C C . VAL A 1 191 ? 10.309 -9.873 -28.051 1.00 89.44 191 VAL A C 1
ATOM 1504 O O . VAL A 1 191 ? 9.347 -9.131 -27.873 1.00 89.44 191 VAL A O 1
ATOM 1507 N N . ARG A 1 192 ? 10.201 -10.999 -28.761 1.00 90.38 192 ARG A N 1
ATOM 1508 C CA . ARG A 1 192 ? 8.923 -11.459 -29.328 1.00 90.38 192 ARG A CA 1
ATOM 1509 C C . ARG A 1 192 ? 8.136 -12.265 -28.299 1.00 90.38 192 ARG A C 1
ATOM 1511 O O . ARG A 1 192 ? 8.667 -13.213 -27.728 1.00 90.38 192 ARG A O 1
ATOM 1518 N N . ILE A 1 193 ? 6.861 -11.931 -28.128 1.00 88.50 193 ILE A N 1
ATOM 1519 C CA . ILE A 1 193 ? 5.907 -12.674 -27.300 1.00 88.50 193 ILE A CA 1
ATOM 1520 C C . ILE A 1 193 ? 4.837 -13.245 -28.229 1.00 88.50 193 ILE A C 1
ATOM 1522 O O . ILE A 1 193 ? 4.109 -12.499 -28.882 1.00 88.50 193 ILE A O 1
ATOM 1526 N N . LEU A 1 194 ? 4.785 -14.575 -28.318 1.00 85.88 194 LEU A N 1
ATOM 1527 C CA . LEU A 1 194 ? 3.916 -15.288 -29.261 1.00 85.88 194 LEU A CA 1
ATOM 1528 C C . LEU A 1 194 ? 2.560 -15.671 -28.652 1.00 85.88 194 LEU A C 1
ATOM 1530 O O . LEU A 1 194 ? 1.558 -15.662 -29.359 1.00 85.88 194 LEU A O 1
ATOM 1534 N N . ASP A 1 195 ? 2.520 -15.940 -27.347 1.00 85.06 195 ASP A N 1
ATOM 1535 C CA . ASP A 1 195 ? 1.360 -16.532 -26.670 1.00 85.06 195 ASP A CA 1
ATOM 1536 C C . ASP A 1 195 ? 0.633 -15.526 -25.764 1.00 85.06 195 ASP A C 1
ATOM 1538 O O . ASP A 1 195 ? 0.250 -15.835 -24.635 1.00 85.06 195 ASP A O 1
ATOM 1542 N N . MET A 1 196 ? 0.465 -14.283 -26.224 1.00 88.00 196 MET A N 1
ATOM 1543 C CA . MET A 1 196 ? -0.250 -13.260 -25.458 1.00 88.00 196 MET A CA 1
ATOM 1544 C C . MET A 1 196 ? -0.971 -12.267 -26.364 1.00 88.00 196 MET A C 1
ATOM 1546 O O . MET A 1 196 ? -0.421 -11.804 -27.358 1.00 88.00 196 MET A O 1
ATOM 1550 N N . LYS A 1 197 ? -2.200 -11.897 -25.986 1.00 89.44 197 LYS A N 1
ATOM 1551 C CA . LYS A 1 197 ? -2.934 -10.815 -26.652 1.00 89.44 197 LYS A CA 1
ATOM 1552 C C . LYS A 1 197 ? -2.339 -9.452 -26.269 1.00 89.44 197 LYS A C 1
ATOM 1554 O O . LYS A 1 197 ? -2.013 -9.265 -25.092 1.00 89.44 197 LYS A O 1
ATOM 1559 N N . PRO A 1 198 ? -2.312 -8.466 -27.184 1.00 91.12 198 PRO A N 1
ATOM 1560 C CA . PRO A 1 198 ? -1.816 -7.115 -26.903 1.00 91.12 198 PRO A CA 1
ATOM 1561 C C . PRO A 1 198 ? -2.434 -6.469 -25.648 1.00 91.12 198 PRO A C 1
ATOM 1563 O O . PRO A 1 198 ? -1.718 -5.941 -24.804 1.00 91.12 198 PRO A O 1
ATOM 1566 N N . THR A 1 199 ? -3.753 -6.593 -25.461 1.00 88.81 199 THR A N 1
ATOM 1567 C CA . THR A 1 199 ? -4.472 -6.019 -24.306 1.00 88.81 199 THR A CA 1
ATOM 1568 C C . THR A 1 199 ? -4.072 -6.641 -22.966 1.00 88.81 199 THR A C 1
ATOM 1570 O O . THR A 1 199 ? -4.046 -5.959 -21.944 1.00 88.81 199 THR A O 1
ATOM 1573 N N . VAL A 1 200 ? -3.735 -7.933 -22.961 1.00 88.00 200 VAL A N 1
ATOM 1574 C CA . VAL A 1 200 ? -3.271 -8.638 -21.759 1.00 88.00 200 VAL A CA 1
ATOM 1575 C C . VAL A 1 200 ? -1.849 -8.205 -21.428 1.00 88.00 200 VAL A C 1
ATOM 1577 O O . VAL A 1 200 ? -1.563 -7.889 -20.275 1.00 88.00 200 VAL A O 1
ATOM 1580 N N . PHE A 1 201 ? -0.975 -8.123 -22.434 1.00 91.69 201 PHE A N 1
ATOM 1581 C CA . PHE A 1 201 ? 0.401 -7.679 -22.225 1.00 91.69 201 PHE A CA 1
ATOM 1582 C C . PHE A 1 201 ? 0.468 -6.232 -21.730 1.00 91.69 201 PHE A C 1
ATOM 1584 O O . PHE A 1 201 ? 1.223 -5.929 -20.810 1.00 91.69 201 PHE A O 1
ATOM 1591 N N . GLU A 1 202 ? -0.370 -5.349 -22.274 1.00 92.12 202 GLU A N 1
ATOM 1592 C CA . GLU A 1 202 ? -0.498 -3.972 -21.795 1.00 92.12 202 GLU A CA 1
ATOM 1593 C C . GLU A 1 202 ? -0.898 -3.920 -20.313 1.00 92.12 202 GLU A C 1
ATOM 1595 O O . GLU A 1 202 ? -0.310 -3.170 -19.532 1.00 92.12 202 GLU A O 1
ATOM 1600 N N . ALA A 1 203 ? -1.845 -4.764 -19.895 1.00 90.31 203 ALA A N 1
ATOM 1601 C CA . ALA A 1 203 ? -2.256 -4.853 -18.500 1.00 90.31 203 ALA A CA 1
ATOM 1602 C C . ALA A 1 203 ? -1.153 -5.416 -17.585 1.00 90.31 203 ALA A C 1
ATOM 1604 O O . ALA A 1 203 ? -0.972 -4.904 -16.478 1.00 90.31 203 ALA A O 1
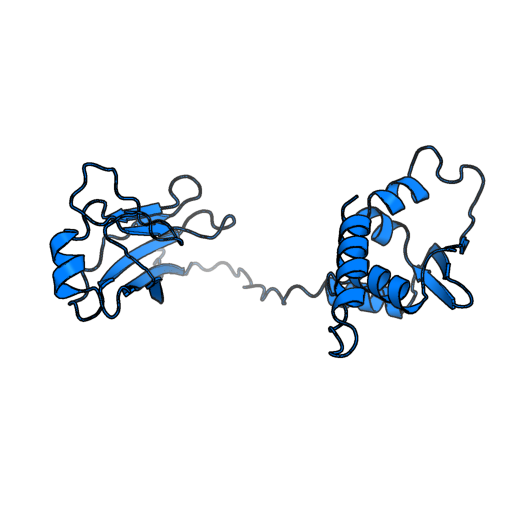ATOM 1605 N N . VAL A 1 204 ? -0.393 -6.421 -18.041 1.00 91.44 204 VAL A N 1
ATOM 1606 C CA . VAL A 1 204 ? 0.797 -6.938 -17.336 1.00 91.44 204 VAL A CA 1
ATOM 1607 C C . VAL A 1 204 ? 1.828 -5.826 -17.163 1.00 91.44 204 VAL A C 1
ATOM 1609 O O . VAL A 1 204 ? 2.315 -5.595 -16.056 1.00 91.44 204 VAL A O 1
ATOM 1612 N N . LEU A 1 205 ? 2.139 -5.108 -18.242 1.00 93.12 205 LEU A N 1
ATOM 1613 C CA . LEU A 1 205 ? 3.139 -4.050 -18.237 1.00 93.12 205 LEU A CA 1
ATOM 1614 C C . LEU A 1 205 ? 2.718 -2.917 -17.300 1.00 93.12 205 LEU A C 1
ATOM 1616 O O . LEU A 1 205 ? 3.481 -2.527 -16.420 1.00 93.12 205 LEU A O 1
ATOM 1620 N N . ARG A 1 206 ? 1.469 -2.453 -17.388 1.00 93.06 206 ARG A N 1
ATOM 1621 C CA . ARG A 1 206 ? 0.942 -1.434 -16.474 1.00 93.06 206 ARG A CA 1
ATOM 1622 C C . ARG A 1 206 ? 0.975 -1.897 -15.020 1.00 93.06 206 ARG A C 1
ATOM 1624 O O . ARG A 1 206 ? 1.358 -1.117 -14.148 1.00 93.06 206 ARG A O 1
ATOM 1631 N N . PHE A 1 207 ? 0.623 -3.153 -14.751 1.00 93.06 207 PHE A N 1
ATOM 1632 C CA . PHE A 1 207 ? 0.689 -3.714 -13.404 1.00 93.06 207 PHE A CA 1
ATOM 1633 C C . PHE A 1 207 ? 2.122 -3.707 -12.860 1.00 93.06 207 PHE A C 1
ATOM 1635 O O . PHE A 1 207 ? 2.337 -3.241 -11.746 1.00 93.06 207 PHE A O 1
ATOM 1642 N N . ILE A 1 208 ? 3.112 -4.120 -13.658 1.00 93.75 208 ILE A N 1
ATOM 1643 C CA . ILE A 1 208 ? 4.528 -4.104 -13.261 1.00 93.75 208 ILE A CA 1
ATOM 1644 C C . ILE A 1 208 ? 4.989 -2.698 -12.839 1.00 93.75 208 ILE A C 1
ATOM 1646 O O . ILE A 1 208 ? 5.726 -2.565 -11.859 1.00 93.75 208 ILE A O 1
ATOM 1650 N N . TYR A 1 209 ? 4.545 -1.657 -13.547 1.00 94.75 209 TYR A N 1
ATOM 1651 C CA . TYR A 1 209 ? 4.940 -0.271 -13.275 1.00 94.75 209 TYR A CA 1
ATOM 1652 C C . TYR A 1 209 ? 4.141 0.399 -12.147 1.00 94.75 209 TYR A C 1
ATOM 1654 O O . TYR A 1 209 ? 4.656 1.315 -11.506 1.00 94.75 209 TYR A O 1
ATOM 1662 N N . THR A 1 210 ? 2.894 -0.018 -11.903 1.00 92.50 210 THR A N 1
ATOM 1663 C CA . THR A 1 210 ? 1.946 0.767 -11.085 1.00 92.50 210 THR A CA 1
ATOM 1664 C C . THR A 1 210 ? 1.230 -0.004 -9.981 1.00 92.50 210 THR A C 1
ATOM 1666 O O . THR A 1 210 ? 0.511 0.614 -9.196 1.00 92.50 210 THR A O 1
ATOM 1669 N N . ASP A 1 211 ? 1.376 -1.329 -9.921 1.00 90.19 211 ASP A N 1
ATOM 1670 C CA . ASP A 1 211 ? 0.633 -2.237 -9.034 1.00 90.19 211 ASP A CA 1
ATOM 1671 C C . ASP A 1 211 ? -0.895 -2.180 -9.181 1.00 90.19 211 ASP A C 1
ATOM 1673 O O . ASP A 1 211 ? -1.644 -2.662 -8.325 1.00 90.19 211 ASP A O 1
ATOM 1677 N N . ARG A 1 212 ? -1.387 -1.621 -10.293 1.00 87.81 212 ARG A N 1
ATOM 1678 C CA . ARG A 1 212 ? -2.815 -1.483 -10.587 1.00 87.81 212 ARG A CA 1
ATOM 1679 C C . ARG A 1 212 ? -3.220 -2.398 -11.731 1.00 87.81 212 ARG A C 1
ATOM 1681 O O . ARG A 1 212 ? -2.601 -2.404 -12.790 1.00 87.81 212 ARG A O 1
ATOM 1688 N N . LEU A 1 213 ? -4.294 -3.152 -11.511 1.00 81.50 213 LEU A N 1
ATOM 1689 C CA . LEU A 1 213 ? -4.961 -3.916 -12.561 1.00 81.50 213 LEU A CA 1
ATOM 1690 C C . LEU A 1 213 ? -6.039 -3.042 -13.222 1.00 81.50 213 LEU A C 1
ATOM 1692 O O . LEU A 1 213 ? -6.665 -2.237 -12.526 1.00 81.50 213 LEU A O 1
ATOM 1696 N N . PRO A 1 214 ? -6.296 -3.206 -14.530 1.00 74.56 214 PRO A N 1
ATOM 1697 C CA . PRO A 1 214 ? -7.410 -2.541 -15.187 1.00 74.56 214 PRO A CA 1
ATOM 1698 C C . PRO A 1 214 ? -8.757 -2.939 -14.547 1.00 74.56 214 PRO A C 1
ATOM 1700 O O . PRO A 1 214 ? -8.898 -4.071 -14.049 1.00 74.56 214 PRO A O 1
ATOM 1703 N N . PRO A 1 215 ? -9.751 -2.027 -14.552 1.00 68.38 215 PRO A N 1
ATOM 1704 C CA . PRO A 1 215 ? -11.102 -2.305 -14.067 1.00 68.38 215 PRO A CA 1
ATOM 1705 C C . PRO A 1 215 ? -11.691 -3.555 -14.731 1.00 68.38 215 PRO A C 1
ATOM 1707 O O . PRO A 1 215 ? -11.388 -3.860 -15.882 1.00 68.38 215 PRO A O 1
ATOM 1710 N N . VAL A 1 216 ? -12.506 -4.315 -13.998 1.00 59.25 216 VAL A N 1
ATOM 1711 C CA . VAL A 1 216 ? -13.283 -5.406 -14.603 1.00 59.25 216 VAL A CA 1
ATOM 1712 C C . VAL A 1 216 ? -14.425 -4.757 -15.375 1.00 59.25 216 VAL A C 1
ATOM 1714 O O . VAL A 1 216 ? -15.266 -4.109 -14.764 1.00 59.25 216 VAL A O 1
ATOM 1717 N N . GLU A 1 217 ? -14.444 -4.888 -16.697 1.00 56.75 217 GLU A N 1
ATOM 1718 C CA . GLU A 1 217 ? -15.660 -4.604 -17.457 1.00 56.75 217 GLU A CA 1
ATOM 1719 C C . GLU A 1 217 ? -16.626 -5.780 -17.252 1.00 56.75 217 GLU A C 1
ATOM 1721 O O . GLU A 1 217 ? -16.235 -6.944 -17.384 1.00 56.75 217 GLU A O 1
ATOM 1726 N N . ASP A 1 218 ? -17.880 -5.484 -16.901 1.00 46.00 218 ASP A N 1
ATOM 1727 C CA . ASP A 1 218 ? -18.898 -6.435 -16.414 1.00 46.00 218 ASP A CA 1
ATOM 1728 C C . ASP A 1 218 ? -19.370 -7.493 -17.449 1.00 46.00 218 ASP A C 1
ATOM 1730 O O . ASP A 1 218 ? -20.394 -8.147 -17.260 1.00 46.00 218 ASP A O 1
ATOM 1734 N N . GLY A 1 219 ? -18.637 -7.697 -18.549 1.00 49.25 219 GLY A N 1
ATOM 1735 C CA . GLY A 1 219 ? -18.995 -8.605 -19.646 1.00 49.25 219 GLY A CA 1
ATOM 1736 C C . GLY A 1 219 ? -18.243 -9.942 -19.707 1.00 49.25 219 GLY A C 1
ATOM 1737 O O . GLY A 1 219 ? -18.730 -10.866 -20.351 1.00 49.25 219 GLY A O 1
ATOM 1738 N N . GLU A 1 220 ? -17.091 -10.098 -19.042 1.00 46.50 220 GLU A N 1
ATOM 1739 C CA . GLU A 1 220 ? -16.253 -11.313 -19.143 1.00 46.50 220 GLU A CA 1
ATOM 1740 C C . GLU A 1 220 ? -15.594 -11.676 -17.799 1.00 46.50 220 GLU A C 1
ATOM 1742 O O . GLU A 1 220 ? -14.371 -11.681 -17.641 1.00 46.50 220 GLU A O 1
ATOM 1747 N N . ALA A 1 221 ? -16.414 -11.991 -16.793 1.00 48.47 221 ALA A N 1
ATOM 1748 C CA . ALA A 1 221 ? -15.954 -12.258 -15.426 1.00 48.47 221 ALA A CA 1
ATOM 1749 C C . ALA A 1 221 ? -15.061 -13.514 -15.287 1.00 48.47 221 ALA A C 1
ATOM 1751 O O . ALA A 1 221 ? -14.145 -13.517 -14.469 1.00 48.47 221 ALA A O 1
ATOM 1752 N N . ALA A 1 222 ? -15.272 -14.557 -16.102 1.00 43.72 222 ALA A N 1
ATOM 1753 C CA . ALA A 1 222 ? -14.507 -15.810 -16.020 1.00 43.72 222 ALA A CA 1
ATOM 1754 C C . ALA A 1 222 ? -13.162 -15.768 -16.773 1.00 43.72 222 ALA A C 1
ATOM 1756 O O . ALA A 1 222 ? -12.176 -16.335 -16.311 1.00 43.72 222 ALA A O 1
ATOM 1757 N N . ALA A 1 223 ? -13.086 -15.059 -17.906 1.00 45.00 223 ALA A N 1
ATOM 1758 C CA . ALA A 1 223 ? -11.814 -14.828 -18.595 1.00 45.00 223 ALA A CA 1
ATOM 1759 C C . ALA A 1 223 ? -10.949 -13.822 -17.819 1.00 45.00 223 ALA A C 1
ATOM 1761 O O . ALA A 1 223 ? -9.731 -13.972 -17.745 1.00 45.00 223 ALA A O 1
ATOM 1762 N N . SER A 1 224 ? -11.595 -12.848 -17.166 1.00 49.03 224 SER A N 1
ATOM 1763 C CA . SER A 1 224 ? -10.956 -11.835 -16.329 1.00 49.03 224 SER A CA 1
ATOM 1764 C C . SER A 1 224 ? -10.218 -12.371 -15.105 1.00 49.03 224 SER A C 1
ATOM 1766 O O . SER A 1 224 ? -9.283 -11.710 -14.661 1.00 49.03 224 SER A O 1
ATOM 1768 N N . SER A 1 225 ? -10.636 -13.488 -14.507 1.00 53.06 225 SER A N 1
ATOM 1769 C CA . SER A 1 225 ? -9.956 -14.049 -13.330 1.00 53.06 225 SER A CA 1
ATOM 1770 C C . SER A 1 225 ? -8.681 -14.803 -13.707 1.00 53.06 225 SER A C 1
ATOM 1772 O O . SER A 1 225 ? -7.676 -14.644 -13.021 1.00 53.06 225 SER A O 1
ATOM 1774 N N . CYS A 1 226 ? -8.702 -15.536 -14.826 1.00 50.06 226 CYS A N 1
ATOM 1775 C CA . CYS A 1 226 ? -7.590 -16.375 -15.282 1.00 50.06 226 CYS A CA 1
ATOM 1776 C C . CYS A 1 226 ? -6.328 -15.545 -15.558 1.00 50.06 226 CYS A C 1
ATOM 1778 O O . CYS A 1 226 ? -5.312 -15.727 -14.897 1.00 50.06 226 CYS A O 1
ATOM 1780 N N . TRP A 1 227 ? -6.416 -14.524 -16.420 1.00 56.47 227 TRP A N 1
ATOM 1781 C CA . TRP A 1 227 ? -5.222 -13.746 -16.766 1.00 56.47 227 TRP A CA 1
ATOM 1782 C C . TRP A 1 227 ? -4.721 -12.868 -15.606 1.00 56.47 227 TRP A C 1
ATOM 1784 O O . TRP A 1 227 ? -3.547 -12.528 -15.571 1.00 56.47 227 TRP A O 1
ATOM 1794 N N . ARG A 1 228 ? -5.570 -12.492 -14.633 1.00 53.53 228 ARG A N 1
ATOM 1795 C CA . ARG A 1 228 ? -5.144 -11.707 -13.453 1.00 53.53 228 ARG A CA 1
ATOM 1796 C C . ARG A 1 228 ? -4.311 -12.525 -12.476 1.00 53.53 228 ARG A C 1
ATOM 1798 O O . ARG A 1 228 ? -3.428 -11.960 -11.828 1.00 53.53 228 ARG A O 1
ATOM 1805 N N . GLU A 1 229 ? -4.622 -13.808 -12.322 1.00 56.72 229 GLU A N 1
ATOM 1806 C CA . GLU A 1 229 ? -3.775 -14.736 -11.571 1.00 56.72 229 GLU A CA 1
ATOM 1807 C C . GLU A 1 229 ? -2.472 -14.972 -12.332 1.00 56.72 229 GLU A C 1
ATOM 1809 O O . GLU A 1 229 ? -1.415 -14.775 -11.737 1.00 56.72 229 GLU A O 1
ATOM 1814 N N . ASP A 1 230 ? -2.535 -15.165 -13.652 1.00 55.44 230 ASP A N 1
ATOM 1815 C CA . ASP A 1 230 ? -1.345 -15.295 -14.504 1.00 55.44 230 ASP A CA 1
ATOM 1816 C C . ASP A 1 230 ? -0.435 -14.045 -14.442 1.00 55.44 230 ASP A C 1
ATOM 1818 O O . ASP A 1 230 ? 0.781 -14.164 -14.311 1.00 55.44 230 ASP A O 1
ATOM 1822 N N . VAL A 1 231 ? -0.990 -12.821 -14.439 1.00 57.50 231 VAL A N 1
ATOM 1823 C CA . VAL A 1 231 ? -0.219 -11.564 -14.263 1.00 57.50 231 VAL A CA 1
ATOM 1824 C C . VAL A 1 231 ? 0.441 -11.508 -12.894 1.00 57.50 231 VAL A C 1
ATOM 1826 O O . VAL A 1 231 ? 1.588 -11.076 -12.758 1.00 57.50 231 VAL A O 1
ATOM 1829 N N . ARG A 1 232 ? -0.296 -11.904 -11.852 1.00 58.81 232 ARG A N 1
ATOM 1830 C CA . ARG A 1 232 ? 0.213 -11.895 -10.480 1.00 58.81 232 ARG A CA 1
ATOM 1831 C C . ARG A 1 232 ? 1.284 -12.954 -10.274 1.00 58.81 232 ARG A C 1
ATOM 1833 O O . ARG A 1 232 ? 2.174 -12.697 -9.468 1.00 58.81 232 ARG A O 1
ATOM 1840 N N . GLU A 1 233 ? 1.197 -14.097 -10.945 1.00 59.97 233 GLU A N 1
ATOM 1841 C CA . GLU A 1 233 ? 2.233 -15.129 -10.939 1.00 59.97 233 GLU A CA 1
ATOM 1842 C C . GLU A 1 233 ? 3.456 -14.682 -11.739 1.00 59.97 233 GLU A C 1
ATOM 1844 O O . GLU A 1 233 ? 4.554 -14.723 -11.200 1.00 59.97 233 GLU A O 1
ATOM 1849 N N . MET A 1 234 ? 3.301 -14.108 -12.936 1.00 55.38 234 MET A N 1
ATOM 1850 C CA . MET A 1 234 ? 4.437 -13.573 -13.710 1.00 55.38 234 MET A CA 1
ATOM 1851 C C . MET A 1 234 ? 5.196 -12.443 -12.991 1.00 55.38 234 MET A C 1
ATOM 1853 O O . MET A 1 234 ? 6.397 -12.263 -13.203 1.00 55.38 234 MET A O 1
ATOM 1857 N N . ALA A 1 235 ? 4.518 -11.678 -12.132 1.00 51.22 235 ALA A N 1
ATOM 1858 C CA . ALA A 1 235 ? 5.147 -10.663 -11.285 1.00 51.22 235 ALA A CA 1
ATOM 1859 C C . ALA A 1 235 ? 5.746 -11.225 -9.975 1.00 51.22 235 ALA A C 1
ATOM 1861 O O . ALA A 1 235 ? 6.508 -10.532 -9.302 1.00 51.22 235 ALA A O 1
ATOM 1862 N N . ARG A 1 236 ? 5.398 -12.454 -9.567 1.00 49.03 236 ARG A N 1
ATOM 1863 C CA . ARG A 1 236 ? 5.878 -13.076 -8.315 1.00 49.03 236 ARG A CA 1
ATOM 1864 C C . ARG A 1 236 ? 6.884 -14.211 -8.513 1.00 49.03 236 ARG A C 1
ATOM 1866 O O . ARG A 1 236 ? 7.634 -14.474 -7.573 1.00 49.03 236 ARG A O 1
ATOM 1873 N N . SER A 1 237 ? 6.888 -14.871 -9.668 1.00 42.84 237 SER A N 1
ATOM 1874 C CA . SER A 1 237 ? 7.766 -15.997 -10.018 1.00 42.84 237 SER A CA 1
ATOM 1875 C C . SER A 1 237 ? 9.010 -15.580 -10.773 1.00 42.84 237 SER A C 1
ATOM 1877 O O . SER A 1 237 ? 10.024 -16.270 -10.543 1.00 42.84 237 SER A O 1
#

Foldseek 3Di:
DFDWDKDKDKDKDKDKQAQCDPPPCDGPDDDQDDDPPDQATWDKDFDPDPPDAKWWKWKWKDKPPGDIDPIDHTDIDGPVRGMDTGPHPDGPVCCVPPGQDNRMIMMMMMMIIIDTDRPDPDPPPPPPDPPDCQLVVLVVCQVVLPPFQAWEDEPNDIGTDHLVLLVVQFVVSVCCCPNPVPPPPDRDRYDYDDPDDPVLVVQLRSCSRRVDGDDDDPPCPPVVVVSVVVSVVRRVD

pLDDT: mean 75.97, std 17.58, range [32.5, 96.81]

Organism: Oryza sativa subsp. japonica (NCBI:txid39947)

Mean predicted aligned error: 18.57 Å

InterPro domains:
  IPR000210 BTB/POZ domain [PF00651] (138-215)
  IPR000210 BTB/POZ domain [PS50097] (148-217)
  IPR000210 BTB/POZ domain [SM00225] (148-234)
  IPR002083 MATH/TRAF domain [PF22486] (12-111)
  IPR002083 MATH/TRAF domain [PS50144] (1-111)
  IPR002083 MATH/TRAF domain [cd00121] (12-112)
  IPR008974 TRAF-like [G3DSA:2.60.210.10] (8-115)
  IPR011333 SKP1/BTB/POZ domain superfamily [G3DSA:3.30.710.10] (116-236)
  IPR011333 SKP1/BTB/POZ domain superfamily [SSF54695] (123-215)
  IPR045005 BTB/POZ and MATH domain-containing protein 1-6 [PTHR26379] (8-220)

Sequence (237 aa):
MSTHSTELVKGSHEFTVAGYSLQKRNGTGHFVSTKEEERHVSVFLELGSTVVEKVTARFRFRVNGATASSWGQFNDFTLSSKTWGYQKFMEIETVESEYLINDCLTMHCDVEVVKELKTGATMSRFITVPPPAICCHLEQLLESKEGCDVTFQVERSDYDAHRVVLSARSPVFRAQFFGPMADTGGGDRYVRILDMKPTVFEAVLRFIYTDRLPPVEDGEAAASSCWREDVREMARS